Protein AF-A0A3N5ZIV9-F1 (afdb_monomer_lite)

Radius of gyration: 41.83 Å; chains: 1; bounding box: 85×58×105 Å

Foldseek 3Di:
DPPVVVLVVVLVCVVVVVVVVVVVVVVQLQVQLVVCCVVVVDDSVVSSVVSVVVVPDPVVVVVVVPPPRNPVVVVVVVVVVVVVVVVCVVCVPVVVVVVVVVCCVVVVVVVVVVVCCVPPVPQDPFPPSVQDDDDFDFDADPVGGPDGHHDDPVVQVVCQVVDPPHPGDKDKDWDWDFDDDPDDTDTDIDMDIDQCVCVSRVHAPPDDGGGDPDDDDDD

Sequence (219 aa):
MGSVLRRLLFFFQRKKFDRDLEDELRFHEEMKAYARADADGMSGDEARAAARRRIGNPLRLREQSREPWTFATVETFAQDVRHALRLIRRDPAFTFTALATLALGIGLNTAIFSVAYGVIWRPLPYPNPDRLVIVASAQQTETGPKTLGTWAPVTYEALRPRVTTLDDLAAYTSIDVQFTGRGEPLQLPAVDVSPNFVATLGVSPARGRAFLTGAAAPD

Secondary structure (DSSP, 8-state):
-HHHHHHHHHHHTHHHHHHHHHHHHHHHHHHHHHHHHHHH---HHHHHHHHHHHH--HHHHHHHHHTTSTHHHHHHHHHHHHHHHHHHHH-HHHHHHHHHHHHHHHHHHHHHHHHHIIIIIS--SSSSGGG-----EEEEETTEEEEEEPPPHHHHHHHGGG--SSS----EEEEEEEE-SSSS-EEEEEEEE-TTHHHHTT---SSS-PPPSS-----

pLDDT: mean 78.59, std 13.13, range [33.47, 96.62]

Structure (mmCIF, N/CA/C/O backbone):
data_AF-A0A3N5ZIV9-F1
#
_entry.id   AF-A0A3N5ZIV9-F1
#
loop_
_atom_site.group_PDB
_atom_site.id
_atom_site.type_symbol
_atom_site.label_atom_id
_atom_site.label_alt_id
_atom_site.label_comp_id
_atom_site.label_asym_id
_atom_site.label_entity_id
_atom_site.label_seq_id
_atom_site.pdbx_PDB_ins_code
_atom_site.Cartn_x
_atom_site.Cartn_y
_atom_site.Cartn_z
_atom_site.occupancy
_atom_site.B_iso_or_equiv
_atom_site.auth_seq_id
_atom_site.auth_comp_id
_atom_site.auth_asym_id
_atom_site.auth_atom_id
_atom_site.pdbx_PDB_model_num
ATOM 1 N N . MET A 1 1 ? -17.579 -18.844 22.645 1.00 45.66 1 MET A N 1
ATOM 2 C CA . MET A 1 1 ? -18.512 -17.803 22.141 1.00 45.66 1 MET A CA 1
ATOM 3 C C . MET A 1 1 ? -19.935 -17.850 22.728 1.00 45.66 1 MET A C 1
ATOM 5 O O . MET A 1 1 ? -20.599 -16.825 22.695 1.00 45.66 1 MET A O 1
ATOM 9 N N . GLY A 1 2 ? -20.420 -18.956 23.319 1.00 52.44 2 GLY A N 1
ATOM 10 C CA . GLY A 1 2 ? -21.810 -19.051 23.820 1.00 52.44 2 GLY A CA 1
ATOM 11 C C . GLY A 1 2 ? -22.129 -18.399 25.181 1.00 52.44 2 GLY A C 1
ATOM 12 O O . GLY A 1 2 ? -23.300 -18.240 25.516 1.00 52.44 2 GLY A O 1
ATOM 13 N N . SER A 1 3 ? -21.126 -18.004 25.974 1.00 56.66 3 SER A N 1
ATOM 14 C CA . SER A 1 3 ? -21.337 -17.421 27.310 1.00 56.66 3 SER A CA 1
ATOM 15 C C . SER A 1 3 ? -21.778 -15.956 27.259 1.00 56.66 3 SER A C 1
ATOM 17 O O . SER A 1 3 ? -22.673 -15.567 27.998 1.00 56.66 3 SER A O 1
ATOM 19 N N . VAL A 1 4 ? -21.213 -15.148 26.360 1.00 61.31 4 VAL A N 1
ATOM 20 C CA . VAL A 1 4 ? -21.509 -13.706 26.243 1.00 61.31 4 VAL A CA 1
ATOM 21 C C . VAL A 1 4 ? -22.931 -13.460 25.726 1.00 61.31 4 VAL A C 1
ATOM 23 O O . VAL A 1 4 ? -23.652 -12.628 26.268 1.00 61.31 4 VAL A O 1
ATOM 26 N N . LEU A 1 5 ? -23.375 -14.249 24.744 1.00 59.16 5 LEU A N 1
ATOM 27 C CA . LEU A 1 5 ? -24.728 -14.182 24.180 1.00 59.16 5 LEU A CA 1
ATOM 28 C C . LEU A 1 5 ? -25.813 -14.576 25.189 1.00 59.16 5 LEU A C 1
ATOM 30 O O . LEU A 1 5 ? -26.829 -13.893 25.287 1.00 59.16 5 LEU A O 1
ATOM 34 N N . ARG A 1 6 ? -25.588 -15.628 25.993 1.00 59.75 6 ARG A N 1
ATOM 35 C CA . ARG A 1 6 ? -26.514 -15.983 27.084 1.00 59.75 6 ARG A CA 1
ATOM 36 C C . ARG A 1 6 ? -26.593 -14.868 28.126 1.00 59.75 6 ARG A C 1
ATOM 38 O O . ARG A 1 6 ? -27.688 -14.508 28.535 1.00 59.75 6 ARG A O 1
ATOM 45 N N . ARG A 1 7 ? -25.457 -14.271 28.499 1.00 59.00 7 ARG A N 1
ATOM 46 C CA . ARG A 1 7 ? -25.395 -13.152 29.458 1.00 59.00 7 ARG A CA 1
ATOM 47 C C . ARG A 1 7 ? -26.154 -11.910 28.958 1.00 59.00 7 ARG A C 1
ATOM 49 O O . ARG A 1 7 ? -26.869 -11.283 29.733 1.00 59.00 7 ARG A O 1
ATOM 56 N N . LEU A 1 8 ? -26.070 -11.613 27.659 1.00 60.22 8 LEU A N 1
ATOM 57 C CA . LEU A 1 8 ? -26.827 -10.544 26.992 1.00 60.22 8 LEU A CA 1
ATOM 58 C C . LEU A 1 8 ? -28.338 -10.817 26.922 1.00 60.22 8 LEU A C 1
ATOM 60 O O . LEU A 1 8 ? -29.137 -9.919 27.175 1.00 60.22 8 LEU A O 1
ATOM 64 N N . LEU A 1 9 ? -28.744 -12.050 26.610 1.00 60.28 9 LEU A N 1
ATOM 65 C CA . LEU A 1 9 ? -30.159 -12.441 26.562 1.00 60.28 9 LEU A CA 1
ATOM 66 C C . LEU A 1 9 ? -30.819 -12.392 27.947 1.00 60.28 9 LEU A C 1
ATOM 68 O O . LEU A 1 9 ? -31.968 -11.968 28.068 1.00 60.28 9 LEU A O 1
ATOM 72 N N . PHE A 1 10 ? -30.082 -12.766 28.996 1.00 60.38 10 PHE A N 1
ATOM 73 C CA . PHE A 1 10 ? -30.563 -12.677 30.373 1.00 60.38 10 PHE A CA 1
ATOM 74 C C . PHE A 1 10 ? -30.795 -11.226 30.814 1.00 60.38 10 PHE A C 1
ATOM 76 O O . PHE A 1 10 ? -31.810 -10.962 31.458 1.00 60.38 10 PHE A O 1
ATOM 83 N N . PHE A 1 11 ? -29.944 -10.273 30.403 1.00 59.00 11 PHE A N 1
ATOM 84 C CA . PHE A 1 11 ? -30.118 -8.834 30.677 1.00 59.00 11 PHE A CA 1
ATOM 85 C C . PHE A 1 11 ? -31.493 -8.306 30.235 1.00 59.00 11 PHE A C 1
ATOM 87 O O . PHE A 1 11 ? -32.143 -7.558 30.966 1.00 59.00 11 PHE A O 1
ATOM 94 N N . PHE A 1 12 ? -31.990 -8.765 29.084 1.00 61.81 12 PHE A N 1
ATOM 95 C CA . PHE A 1 12 ? -33.317 -8.396 28.584 1.00 61.81 12 PHE A CA 1
ATOM 96 C C . PHE A 1 12 ? -34.480 -9.055 29.344 1.00 61.81 12 PHE A C 1
ATOM 98 O O . PHE A 1 12 ? -35.591 -8.527 29.335 1.00 61.81 12 PHE A O 1
ATOM 105 N N . GLN A 1 13 ? -34.249 -10.171 30.042 1.00 65.19 13 GLN A N 1
ATOM 106 C CA . GLN A 1 13 ? -35.275 -10.910 30.791 1.00 65.19 13 GLN A CA 1
ATOM 107 C C . GLN A 1 13 ? -35.252 -10.644 32.305 1.00 65.19 13 GLN A C 1
ATOM 109 O O . GLN A 1 13 ? -35.893 -11.371 33.063 1.00 65.19 13 GLN A O 1
ATOM 114 N N . ARG A 1 14 ? -34.593 -9.567 32.760 1.00 64.50 14 ARG A N 1
ATOM 115 C CA . ARG A 1 14 ? -34.485 -9.173 34.182 1.00 64.50 14 ARG A CA 1
ATOM 116 C C . ARG A 1 14 ? -35.815 -9.244 34.944 1.00 64.50 14 ARG A C 1
ATOM 118 O O . ARG A 1 14 ? -35.878 -9.818 36.023 1.00 64.50 14 ARG A O 1
ATOM 125 N N . LYS A 1 15 ? -36.897 -8.720 34.355 1.00 67.12 15 LYS A N 1
ATOM 126 C CA . LYS A 1 15 ? -38.235 -8.723 34.977 1.00 67.12 15 LYS A CA 1
ATOM 127 C C . LYS A 1 15 ? -38.847 -10.118 35.120 1.00 67.12 15 LYS A C 1
ATOM 129 O O . LYS A 1 15 ? -39.695 -10.308 35.985 1.00 67.12 15 LYS A O 1
ATOM 134 N N . LYS A 1 16 ? -38.478 -11.052 34.241 1.00 71.94 16 LYS A N 1
ATOM 135 C CA . LYS A 1 16 ? -38.955 -12.435 34.285 1.00 71.94 16 LYS A CA 1
ATOM 136 C C . LYS A 1 16 ? -38.210 -13.205 35.370 1.00 71.94 16 LYS A C 1
ATOM 138 O O . LYS A 1 16 ? -38.847 -13.833 36.193 1.00 71.94 16 LYS A O 1
ATOM 143 N N . PHE A 1 17 ? -36.893 -13.040 35.448 1.00 67.19 17 PHE A N 1
ATOM 144 C CA . PHE A 1 17 ? -36.077 -13.702 36.464 1.00 67.19 17 PHE A CA 1
ATOM 145 C C . PHE A 1 17 ? -36.402 -13.245 37.895 1.00 67.19 17 PHE A C 1
ATOM 147 O O . PHE A 1 17 ? -36.546 -14.078 38.782 1.00 67.19 17 PHE A O 1
ATOM 154 N N . ASP A 1 18 ? -36.581 -11.936 38.121 1.00 71.25 18 ASP A N 1
ATOM 155 C CA . ASP A 1 18 ? -36.997 -11.422 39.438 1.00 71.25 18 ASP A CA 1
ATOM 156 C C . ASP A 1 18 ? -38.363 -11.984 39.873 1.00 71.25 18 ASP A C 1
ATOM 158 O O . ASP A 1 18 ? -38.593 -12.163 41.069 1.00 71.25 18 ASP A O 1
ATOM 162 N N . ARG A 1 19 ? -39.248 -12.265 38.906 1.00 76.19 19 ARG A N 1
ATOM 163 C CA . ARG A 1 19 ? -40.572 -12.855 39.133 1.00 76.19 19 ARG A CA 1
ATOM 164 C C . ARG A 1 19 ? -40.479 -14.352 39.408 1.00 76.19 19 ARG A C 1
ATOM 166 O O . ARG A 1 19 ? -41.040 -14.802 40.395 1.00 76.19 19 ARG A O 1
ATOM 173 N N . ASP A 1 20 ? -39.714 -15.081 38.600 1.00 75.75 20 ASP A N 1
ATOM 174 C CA . ASP A 1 20 ? -39.500 -16.522 38.762 1.00 75.75 20 ASP A CA 1
ATOM 175 C C . ASP A 1 20 ? -38.853 -16.827 40.132 1.00 75.75 20 ASP A C 1
ATOM 177 O O . ASP A 1 20 ? -39.287 -17.737 40.833 1.00 75.75 20 ASP A O 1
ATOM 181 N N . LEU A 1 21 ? -37.885 -16.010 40.575 1.00 74.69 21 LEU A N 1
ATOM 182 C CA . LEU A 1 21 ? -37.259 -16.134 41.899 1.00 74.69 21 LEU A CA 1
ATOM 183 C C . LEU A 1 21 ? -38.244 -15.852 43.046 1.00 74.69 21 LEU A C 1
ATOM 185 O O . LEU A 1 21 ? -38.176 -16.477 44.104 1.00 74.69 21 LEU A O 1
ATOM 189 N N . GLU A 1 22 ? -39.145 -14.887 42.864 1.00 78.81 22 GLU A N 1
ATOM 190 C CA . GLU A 1 22 ? -40.181 -14.568 43.849 1.00 78.81 22 GLU A CA 1
ATOM 191 C C . GLU A 1 22 ? -41.230 -15.682 43.948 1.00 78.81 22 GLU A C 1
ATOM 193 O O . GLU A 1 22 ? -41.646 -16.046 45.050 1.00 78.81 22 GLU A O 1
ATOM 198 N N . ASP A 1 23 ? -41.592 -16.270 42.809 1.00 81.38 23 ASP A N 1
ATOM 199 C CA . ASP A 1 23 ? -42.491 -17.416 42.732 1.00 81.38 23 ASP A CA 1
ATOM 200 C C . ASP A 1 23 ? -41.866 -18.666 43.380 1.00 81.38 23 ASP A C 1
ATOM 202 O O . ASP A 1 23 ? -42.544 -19.369 44.132 1.00 81.38 23 ASP A O 1
ATOM 206 N N . GLU A 1 24 ? -40.569 -18.910 43.179 1.00 81.25 24 GLU A N 1
ATOM 207 C CA . GLU A 1 24 ? -39.848 -20.039 43.782 1.00 81.25 24 GLU A CA 1
ATOM 208 C C . GLU A 1 24 ? -39.679 -19.891 45.304 1.00 81.25 24 GLU A C 1
ATOM 210 O O . GLU A 1 24 ? -39.873 -20.852 46.056 1.00 81.25 24 GLU A O 1
ATOM 215 N N . LEU A 1 25 ? -39.403 -18.676 45.794 1.00 78.06 25 LEU A N 1
ATOM 216 C CA . LEU A 1 25 ? -39.378 -18.389 47.232 1.00 78.06 25 LEU A CA 1
ATOM 217 C C . LEU A 1 25 ? -40.751 -18.625 47.875 1.00 78.06 25 LEU A C 1
ATOM 219 O O . LEU A 1 25 ? -40.825 -19.264 48.927 1.00 78.06 25 LEU A O 1
ATOM 223 N N . ARG A 1 26 ? -41.836 -18.170 47.230 1.00 81.19 26 ARG A N 1
ATOM 224 C CA . ARG A 1 26 ? -43.212 -18.396 47.702 1.00 81.19 26 ARG A CA 1
ATOM 225 C C . ARG A 1 26 ? -43.553 -19.886 47.745 1.00 81.19 26 ARG A C 1
ATOM 227 O O . ARG A 1 26 ? -44.085 -20.359 48.746 1.00 81.19 26 ARG A O 1
ATOM 234 N N . PHE A 1 27 ? -43.181 -20.636 46.710 1.00 80.88 27 PHE A N 1
ATOM 235 C CA . PHE A 1 27 ? -43.382 -22.084 46.667 1.00 80.88 27 PHE A CA 1
ATOM 236 C C . PHE A 1 27 ? -42.676 -22.800 47.831 1.00 80.88 27 PHE A C 1
ATOM 238 O O . PHE A 1 27 ? -43.250 -23.672 48.486 1.00 80.88 27 PHE A O 1
ATOM 245 N N . HIS A 1 28 ? -41.449 -22.389 48.158 1.00 74.69 28 HIS A N 1
ATOM 246 C CA . HIS A 1 28 ? -40.714 -22.936 49.298 1.00 74.69 28 HIS A CA 1
ATOM 247 C C . HIS A 1 28 ? -41.320 -22.570 50.663 1.00 74.69 28 HIS A C 1
ATOM 249 O O . HIS A 1 28 ? -41.236 -23.379 51.595 1.00 74.69 28 HIS A O 1
ATOM 255 N N . GLU A 1 29 ? -41.914 -21.379 50.804 1.00 77.94 29 GLU A N 1
ATOM 256 C CA . GLU A 1 29 ? -42.671 -20.996 52.005 1.00 77.94 29 GLU A CA 1
ATOM 257 C C . GLU A 1 29 ? -43.891 -21.903 52.207 1.00 77.94 29 GLU A C 1
ATOM 259 O O . GLU A 1 29 ? -44.095 -22.431 53.303 1.00 77.94 29 GLU A O 1
ATOM 264 N N . GLU A 1 30 ? -44.665 -22.121 51.144 1.00 81.12 30 GLU A N 1
ATOM 265 C CA . GLU A 1 30 ? -45.887 -22.928 51.164 1.00 81.12 30 GLU A CA 1
ATOM 266 C C . GLU A 1 30 ? -45.592 -24.404 51.450 1.00 81.12 30 GLU A C 1
ATOM 268 O O . GLU A 1 30 ? -46.221 -24.997 52.328 1.00 81.12 30 GLU A O 1
ATOM 273 N N . MET A 1 31 ? -44.571 -24.975 50.804 1.00 80.00 31 MET A N 1
ATOM 274 C CA . MET A 1 31 ? -44.118 -26.351 51.052 1.00 80.00 31 MET A CA 1
ATOM 275 C C . MET A 1 31 ? -43.742 -26.595 52.520 1.00 80.00 31 MET A C 1
ATOM 277 O O . MET A 1 31 ? -44.121 -27.608 53.109 1.00 80.00 31 MET A O 1
ATOM 281 N N . LYS A 1 32 ? -43.011 -25.662 53.146 1.00 75.94 32 LYS A N 1
ATOM 282 C CA . LYS A 1 32 ? -42.608 -25.783 54.559 1.00 75.94 32 LYS A CA 1
ATOM 283 C C . LYS A 1 32 ? -43.777 -25.598 55.523 1.00 75.94 32 LYS A C 1
ATOM 285 O O . LYS A 1 32 ? -43.765 -26.199 56.596 1.00 75.94 32 LYS A O 1
ATOM 290 N N . ALA A 1 33 ? -44.752 -24.764 55.168 1.00 75.94 33 ALA A N 1
ATOM 291 C CA . ALA A 1 33 ? -45.976 -24.615 55.945 1.00 75.94 33 ALA A CA 1
ATOM 292 C C . ALA A 1 33 ? -46.819 -25.899 55.888 1.00 75.94 33 ALA A C 1
ATOM 294 O O . ALA A 1 33 ? -47.258 -26.381 56.929 1.00 75.94 33 ALA A O 1
ATOM 295 N N . TYR A 1 34 ? -46.969 -26.497 54.703 1.00 74.50 34 TYR A N 1
ATOM 296 C CA . TYR A 1 34 ? -47.723 -27.739 54.520 1.00 74.50 34 TYR A CA 1
ATOM 297 C C . TYR A 1 34 ? -47.096 -28.919 55.275 1.00 74.50 34 TYR A C 1
ATOM 299 O O . TYR A 1 34 ? -47.779 -29.592 56.040 1.00 74.50 34 TYR A O 1
ATOM 307 N N . ALA A 1 35 ? -45.777 -29.112 55.154 1.00 75.56 35 ALA A N 1
ATOM 308 C CA . ALA A 1 35 ? -45.067 -30.191 55.846 1.00 75.56 35 ALA A CA 1
ATOM 309 C C . ALA A 1 35 ? -45.202 -30.134 57.382 1.00 75.56 35 ALA A C 1
ATOM 311 O O . ALA A 1 35 ? -45.124 -31.162 58.044 1.00 75.56 35 ALA A O 1
ATOM 312 N N . ARG A 1 36 ? -45.406 -28.943 57.962 1.00 66.12 36 ARG A N 1
ATOM 313 C CA . ARG A 1 36 ? -45.624 -28.782 59.410 1.00 66.12 36 ARG A CA 1
ATOM 314 C C . ARG A 1 36 ? -47.071 -28.932 59.836 1.00 66.12 36 ARG A C 1
ATOM 316 O O . ARG A 1 36 ? -47.315 -29.433 60.926 1.00 66.12 36 ARG A O 1
ATOM 323 N N . ALA A 1 37 ? -48.013 -28.510 58.999 1.00 68.81 37 ALA A N 1
ATOM 324 C CA . ALA A 1 37 ? -49.419 -28.811 59.238 1.00 68.81 37 ALA A CA 1
ATOM 325 C C . ALA A 1 37 ? -49.635 -30.335 59.314 1.00 68.81 37 ALA A C 1
ATOM 327 O O . ALA A 1 37 ? -50.386 -30.799 60.165 1.00 68.81 37 ALA A O 1
ATOM 328 N N . ASP A 1 38 ? -48.905 -31.095 58.488 1.00 70.44 38 ASP A N 1
ATOM 329 C CA . ASP A 1 38 ? -48.954 -32.561 58.447 1.00 70.44 38 ASP A CA 1
ATOM 330 C C . ASP A 1 38 ? -48.179 -33.231 59.603 1.00 70.44 38 ASP A C 1
ATOM 332 O O . ASP A 1 38 ? -48.687 -34.146 60.243 1.00 70.44 38 ASP A O 1
ATOM 336 N N . ALA A 1 39 ? -46.969 -32.751 59.924 1.00 69.00 39 ALA A N 1
ATOM 337 C CA . ALA A 1 39 ? -46.123 -33.364 60.957 1.00 69.00 39 ALA A CA 1
ATOM 338 C C . ALA A 1 39 ? -46.520 -33.009 62.404 1.00 69.00 39 ALA A C 1
ATOM 340 O O . ALA A 1 39 ? -46.430 -33.862 63.283 1.00 69.00 39 ALA A O 1
ATOM 341 N N . ASP A 1 40 ? -46.943 -31.765 62.656 1.00 65.88 40 ASP A N 1
ATOM 342 C CA . ASP A 1 40 ? -47.179 -31.238 64.010 1.00 65.88 40 ASP A CA 1
ATOM 343 C C . ASP A 1 40 ? -48.679 -31.020 64.312 1.00 65.88 40 ASP A C 1
ATOM 345 O O . ASP A 1 40 ? -49.027 -30.526 65.385 1.00 65.88 40 ASP A O 1
ATOM 349 N N . GLY A 1 41 ? -49.583 -31.344 63.374 1.00 64.31 41 GLY A N 1
ATOM 350 C CA . GLY A 1 41 ? -51.036 -31.150 63.527 1.00 64.31 41 GLY A CA 1
ATOM 351 C C . GLY A 1 41 ? -51.460 -29.684 63.703 1.00 64.31 41 GLY A C 1
ATOM 352 O O . GLY A 1 41 ? -52.541 -29.399 64.218 1.00 64.31 41 GLY A O 1
ATOM 353 N N . MET A 1 42 ? -50.590 -28.746 63.321 1.00 68.06 42 MET A N 1
ATOM 354 C CA . MET A 1 42 ? -50.782 -27.310 63.519 1.00 68.06 42 MET A CA 1
ATOM 355 C C . MET A 1 42 ? -51.833 -26.733 62.567 1.00 68.06 42 MET A C 1
ATOM 357 O O . MET A 1 42 ? -51.925 -27.129 61.403 1.00 68.06 42 MET A O 1
ATOM 361 N N . SER A 1 43 ? -52.578 -25.721 63.027 1.00 71.12 43 SER A N 1
ATOM 362 C CA . SER A 1 43 ? -53.483 -24.969 62.152 1.00 71.12 43 SER A CA 1
ATOM 363 C C . SER A 1 43 ? -52.696 -24.265 61.033 1.00 71.12 43 SER A C 1
ATOM 365 O O . SER A 1 43 ? -51.565 -23.808 61.232 1.00 71.12 43 SER A O 1
ATOM 367 N N . GLY A 1 44 ? -53.283 -24.175 59.834 1.00 70.31 44 GLY A N 1
ATOM 368 C CA . GLY A 1 44 ? -52.582 -23.692 58.635 1.00 70.31 44 GLY A CA 1
ATOM 369 C C . GLY A 1 44 ? -51.965 -22.294 58.774 1.00 70.31 44 GLY A C 1
ATOM 370 O O . GLY A 1 44 ? -50.927 -22.014 58.171 1.00 70.31 44 GLY A O 1
ATOM 371 N N . ASP A 1 45 ? -52.545 -21.430 59.608 1.00 74.38 45 ASP A N 1
ATOM 372 C CA . ASP A 1 45 ? -52.030 -20.078 59.833 1.00 74.38 45 ASP A CA 1
ATOM 373 C C . ASP A 1 45 ? -50.839 -20.045 60.805 1.00 74.38 45 ASP A C 1
ATOM 375 O O . ASP A 1 45 ? -49.880 -19.297 60.583 1.00 74.38 45 ASP A O 1
ATOM 379 N N . GLU A 1 46 ? -50.818 -20.917 61.817 1.00 76.12 46 GLU A N 1
ATOM 380 C CA . GLU A 1 46 ? -49.662 -21.073 62.709 1.00 76.12 46 GLU A CA 1
ATOM 381 C C . GLU A 1 46 ? -48.465 -21.689 61.978 1.00 76.12 46 GLU A C 1
ATOM 383 O O . GLU A 1 46 ? -47.330 -21.223 62.134 1.00 76.12 46 GLU A O 1
ATOM 388 N N . ALA A 1 47 ? -48.712 -22.667 61.103 1.00 71.81 47 ALA A N 1
ATOM 389 C CA . ALA A 1 47 ? -47.673 -23.302 60.299 1.00 71.81 47 ALA A CA 1
ATOM 390 C C . ALA A 1 47 ? -46.987 -22.304 59.342 1.00 71.81 47 ALA A C 1
ATOM 392 O O . ALA A 1 47 ? -45.753 -22.281 59.236 1.00 71.81 47 ALA A O 1
ATOM 393 N N . ARG A 1 48 ? -47.763 -21.410 58.707 1.00 69.94 48 ARG A N 1
ATOM 394 C CA . ARG A 1 48 ? -47.249 -20.316 57.857 1.00 69.94 48 ARG A CA 1
ATOM 395 C C . ARG A 1 48 ? -46.423 -19.307 58.652 1.00 69.94 48 ARG A C 1
ATOM 397 O O . ARG A 1 48 ? -45.327 -18.931 58.226 1.00 69.94 48 ARG A O 1
ATOM 404 N N . ALA A 1 49 ? -46.909 -18.881 59.818 1.00 72.94 49 ALA A N 1
ATOM 405 C CA . ALA A 1 49 ? -46.186 -17.943 60.675 1.00 72.94 49 ALA A CA 1
ATOM 406 C C . ALA A 1 49 ? -44.853 -18.535 61.171 1.00 72.94 49 ALA A C 1
ATOM 408 O O . ALA A 1 49 ? -43.825 -17.851 61.177 1.00 72.94 49 ALA A O 1
ATOM 409 N N . ALA A 1 50 ? -44.840 -19.823 61.524 1.00 72.81 50 ALA A N 1
ATOM 410 C CA . ALA A 1 50 ? -43.639 -20.538 61.942 1.00 72.81 50 ALA A CA 1
ATOM 411 C C . ALA A 1 50 ? -42.645 -20.779 60.788 1.00 72.81 50 ALA A C 1
ATOM 413 O O . ALA A 1 50 ? -41.434 -20.843 61.028 1.00 72.81 50 ALA A O 1
ATOM 414 N N . ALA A 1 51 ? -43.121 -20.931 59.546 1.00 68.44 51 ALA A N 1
ATOM 415 C CA . ALA A 1 51 ? -42.271 -21.051 58.358 1.00 68.44 51 ALA A CA 1
ATOM 416 C C . ALA A 1 51 ? -41.539 -19.731 58.057 1.00 68.44 51 ALA A C 1
ATOM 418 O O . ALA A 1 51 ? -40.312 -19.727 57.920 1.00 68.44 51 ALA A O 1
ATOM 419 N N . ARG A 1 52 ? -42.263 -18.601 58.079 1.00 70.06 52 ARG A N 1
ATOM 420 C CA . ARG A 1 52 ? -41.699 -17.256 57.847 1.00 70.06 52 ARG A CA 1
ATOM 421 C C . ARG A 1 52 ? -40.599 -16.888 58.840 1.00 70.06 52 ARG A C 1
ATOM 423 O O . ARG A 1 52 ? -39.552 -16.388 58.445 1.00 70.06 52 ARG A O 1
ATOM 430 N N . ARG A 1 53 ? -40.783 -17.196 60.129 1.00 73.69 53 ARG A N 1
ATOM 431 C CA . ARG A 1 53 ? -39.783 -16.893 61.173 1.00 73.69 53 ARG A CA 1
ATOM 432 C C . ARG A 1 53 ? -38.450 -17.623 60.979 1.00 73.69 53 ARG A C 1
ATOM 434 O O . ARG A 1 53 ? -37.425 -17.132 61.438 1.00 73.69 53 ARG A O 1
ATOM 441 N N . ARG A 1 54 ? -38.447 -18.788 60.320 1.00 68.31 54 ARG A N 1
ATOM 442 C CA . ARG A 1 54 ? -37.253 -19.643 60.177 1.00 68.31 54 ARG A CA 1
ATOM 443 C C . ARG A 1 54 ? -36.497 -19.429 58.864 1.00 68.31 54 ARG A C 1
ATOM 445 O O . ARG A 1 54 ? -35.323 -19.769 58.794 1.00 68.31 54 ARG A O 1
ATOM 452 N N . ILE A 1 55 ? -37.153 -18.873 57.844 1.00 65.62 55 ILE A N 1
ATOM 453 C CA . ILE A 1 55 ? -36.519 -18.488 56.569 1.00 65.62 55 ILE A CA 1
ATOM 454 C C . ILE A 1 55 ? -35.606 -17.261 56.752 1.00 65.62 55 ILE A C 1
ATOM 456 O O . ILE A 1 55 ? -34.669 -17.066 55.982 1.00 65.62 55 ILE A O 1
ATOM 460 N N . GLY A 1 56 ? -35.790 -16.500 57.836 1.00 68.62 56 GLY A N 1
ATOM 461 C CA . GLY A 1 56 ? -34.935 -15.368 58.186 1.00 68.62 56 GLY A CA 1
ATOM 462 C C . GLY A 1 56 ? -35.364 -14.091 57.469 1.00 68.62 56 GLY A C 1
ATOM 463 O O . GLY A 1 56 ? -36.538 -13.920 57.159 1.00 68.62 56 GLY A O 1
ATOM 464 N N . ASN A 1 57 ? -34.430 -13.164 57.239 1.00 74.25 57 ASN A N 1
ATOM 465 C CA . ASN A 1 57 ? -34.728 -11.917 56.534 1.00 74.25 57 ASN A CA 1
ATOM 466 C C . ASN A 1 57 ? -34.790 -12.176 55.010 1.00 74.25 57 ASN A C 1
ATOM 468 O O . ASN A 1 57 ? -33.733 -12.380 54.401 1.00 74.25 57 ASN A O 1
ATOM 472 N N . PRO A 1 58 ? -35.979 -12.135 54.377 1.00 67.19 58 PRO A N 1
ATOM 473 C CA . PRO A 1 58 ? -36.136 -12.442 52.954 1.00 67.19 58 PRO A CA 1
ATOM 474 C C . PRO A 1 58 ? -35.369 -11.469 52.046 1.00 67.19 58 PRO A C 1
ATOM 476 O O . PRO A 1 58 ? -34.937 -11.857 50.962 1.00 67.19 58 PRO A O 1
ATOM 479 N N . LEU A 1 59 ? -35.120 -10.231 52.498 1.00 64.19 59 LEU A N 1
ATOM 480 C CA . LEU A 1 59 ? -34.300 -9.259 51.762 1.00 64.19 59 LEU A CA 1
ATOM 481 C C . LEU A 1 59 ? -32.842 -9.715 51.651 1.00 64.19 59 LEU A C 1
ATOM 483 O O . LEU A 1 59 ? -32.231 -9.583 50.595 1.00 64.19 59 LEU A O 1
ATOM 487 N N . ARG A 1 60 ? -32.306 -10.318 52.715 1.00 64.50 60 ARG A N 1
ATOM 488 C CA . ARG A 1 60 ? -30.901 -10.733 52.782 1.00 64.50 60 ARG A CA 1
ATOM 489 C C . ARG A 1 60 ? -30.627 -11.993 51.955 1.00 64.50 60 ARG A C 1
ATOM 491 O O . ARG A 1 60 ? -29.570 -12.104 51.340 1.00 64.50 60 ARG A O 1
ATOM 498 N N . LEU A 1 61 ? -31.594 -12.913 51.887 1.00 64.62 61 LEU A N 1
ATOM 499 C CA . LEU A 1 61 ? -31.529 -14.078 50.996 1.00 64.62 61 LEU A CA 1
ATOM 500 C C . LEU A 1 61 ? -31.596 -13.662 49.515 1.00 64.62 61 LEU A C 1
ATOM 502 O O . LEU A 1 61 ? -30.900 -14.241 48.681 1.00 64.62 61 LEU A O 1
ATOM 506 N N . ARG A 1 62 ? -32.398 -12.633 49.197 1.00 64.00 62 ARG A N 1
ATOM 507 C CA . ARG A 1 62 ? -32.487 -12.026 47.856 1.00 64.00 62 ARG A CA 1
ATOM 508 C C . ARG A 1 62 ? -31.183 -11.347 47.425 1.00 64.00 62 ARG A C 1
ATOM 510 O O . ARG A 1 62 ? -30.820 -11.442 46.259 1.00 64.00 62 ARG A O 1
ATOM 517 N N . GLU A 1 63 ? -30.477 -10.676 48.332 1.00 63.50 63 GLU A N 1
ATOM 518 C CA . GLU A 1 63 ? -29.165 -10.079 48.028 1.00 63.50 63 GLU A CA 1
ATOM 519 C C . GLU A 1 63 ? -28.084 -11.142 47.793 1.00 63.50 63 GLU A C 1
ATOM 521 O O . GLU A 1 63 ? -27.403 -11.090 46.771 1.00 63.50 63 GLU A O 1
ATOM 526 N N . GLN A 1 64 ? -27.985 -12.162 48.656 1.00 65.38 64 GLN A N 1
ATOM 527 C CA . GLN A 1 64 ? -26.989 -13.238 48.501 1.00 65.38 64 GLN A CA 1
ATOM 528 C C . GLN A 1 64 ? -27.189 -14.087 47.238 1.00 65.38 64 GLN A C 1
ATOM 530 O O . GLN A 1 64 ? -26.223 -14.583 46.664 1.00 65.38 64 GLN A O 1
ATOM 535 N N . SER A 1 65 ? -28.431 -14.255 46.779 1.00 60.72 65 SER A N 1
ATOM 536 C CA . SER A 1 65 ? -28.732 -14.979 45.534 1.00 60.72 65 SER A CA 1
ATOM 537 C C . SER A 1 65 ? -28.502 -14.141 44.269 1.00 60.72 65 SER A C 1
ATOM 539 O O . SER A 1 65 ? -28.374 -14.706 43.182 1.00 60.72 65 SER A O 1
ATOM 541 N N . ARG A 1 66 ? -28.389 -12.809 44.389 1.00 59.31 66 ARG A N 1
ATOM 542 C CA . ARG A 1 66 ? -28.092 -11.901 43.268 1.00 59.31 66 ARG A CA 1
ATOM 543 C C . ARG A 1 66 ? -26.601 -11.808 42.929 1.00 59.31 66 ARG A C 1
ATOM 545 O O . ARG A 1 66 ? -26.277 -11.541 41.775 1.00 59.31 66 ARG A O 1
ATOM 552 N N . GLU A 1 67 ? -25.701 -12.058 43.879 1.00 55.59 67 GLU A N 1
ATOM 553 C CA . GLU A 1 67 ? -24.248 -11.885 43.695 1.00 55.59 67 GLU A CA 1
ATOM 554 C C . GLU A 1 67 ? -23.566 -12.828 42.672 1.00 55.59 67 GLU A C 1
ATOM 556 O O . GLU A 1 67 ? -22.668 -12.357 41.971 1.00 55.59 67 GLU A O 1
ATOM 561 N N . PRO A 1 68 ? -23.957 -14.110 42.477 1.00 51.94 68 PRO A N 1
ATOM 562 C CA . PRO A 1 68 ? -23.246 -14.989 41.538 1.00 51.94 68 PRO A CA 1
ATOM 563 C C . PRO A 1 68 ? -23.678 -14.847 40.069 1.00 51.94 68 PRO A C 1
ATOM 565 O O . PRO A 1 68 ? -23.029 -15.395 39.175 1.00 51.94 68 PRO A O 1
ATOM 568 N N . TRP A 1 69 ? -24.790 -14.169 39.775 1.00 56.09 69 TRP A N 1
ATOM 569 C CA . TRP A 1 69 ? -25.367 -14.156 38.431 1.00 56.09 69 TRP A CA 1
ATOM 570 C C . TRP A 1 69 ? -25.018 -12.864 37.697 1.00 56.09 69 TRP A C 1
ATOM 572 O O . TRP A 1 69 ? -25.604 -11.828 37.958 1.00 56.09 69 TRP A O 1
ATOM 582 N N . THR A 1 70 ? -24.058 -12.971 36.772 1.00 54.78 70 THR A N 1
ATOM 583 C CA . THR A 1 70 ? -23.578 -12.116 35.654 1.00 54.78 70 THR A CA 1
ATOM 584 C C . THR A 1 70 ? -24.143 -10.708 35.331 1.00 54.78 70 THR A C 1
ATOM 586 O O . THR A 1 70 ? -23.535 -9.971 34.557 1.00 54.78 70 THR A O 1
ATOM 589 N N . PHE A 1 71 ? -25.287 -10.302 35.857 1.00 55.31 71 PHE A N 1
ATOM 590 C CA . PHE A 1 71 ? -25.923 -9.005 35.650 1.00 55.31 71 PHE A CA 1
ATOM 591 C C . PHE A 1 71 ? -25.086 -7.831 36.156 1.00 55.31 71 PHE A C 1
ATOM 593 O O . PHE A 1 71 ? -25.055 -6.793 35.496 1.00 55.31 71 PHE A O 1
ATOM 600 N N . ALA A 1 72 ? -24.345 -8.022 37.253 1.00 61.59 72 ALA A N 1
ATOM 601 C CA . ALA A 1 72 ? -23.476 -6.987 37.803 1.00 61.59 72 ALA A CA 1
ATOM 602 C C . ALA A 1 72 ? -22.445 -6.502 36.771 1.00 61.59 72 ALA A C 1
ATOM 604 O O . ALA A 1 72 ? -22.280 -5.307 36.592 1.00 61.59 72 ALA A O 1
ATOM 605 N N . THR A 1 73 ? -21.818 -7.391 35.992 1.00 68.56 73 THR A N 1
ATOM 606 C CA . THR A 1 73 ? -20.749 -6.982 35.061 1.00 68.56 73 THR A CA 1
ATOM 607 C C . THR A 1 73 ? -21.252 -6.137 33.890 1.00 68.56 73 THR A C 1
ATOM 609 O O . THR A 1 73 ? -20.545 -5.234 33.455 1.00 68.56 73 THR A O 1
ATOM 612 N N . VAL A 1 74 ? -22.461 -6.394 33.378 1.00 75.31 74 VAL A N 1
ATOM 613 C CA . VAL A 1 74 ? -23.032 -5.609 32.265 1.00 75.31 74 VAL A CA 1
ATOM 614 C C . VAL A 1 74 ? -23.575 -4.268 32.757 1.00 75.31 74 VAL A C 1
ATOM 616 O O . VAL A 1 74 ? -23.391 -3.257 32.085 1.00 75.31 74 VAL A O 1
ATOM 619 N N . GLU A 1 75 ? -24.220 -4.243 33.925 1.00 74.50 75 GLU A N 1
ATOM 620 C CA . GLU A 1 75 ? -24.743 -3.009 34.522 1.00 74.50 75 GLU A CA 1
ATOM 621 C C . GLU A 1 75 ? -23.595 -2.090 34.968 1.00 74.50 75 GLU A C 1
ATOM 623 O O . GLU A 1 75 ? -23.611 -0.906 34.631 1.00 74.50 75 GLU A O 1
ATOM 628 N N . THR A 1 76 ? -22.540 -2.648 35.576 1.00 81.25 76 THR A N 1
ATOM 629 C CA . THR A 1 76 ? -21.290 -1.931 35.869 1.00 81.25 76 THR A CA 1
ATOM 630 C C . THR A 1 76 ? -20.633 -1.425 34.587 1.00 81.25 76 THR A C 1
ATOM 632 O O . THR A 1 76 ? -20.346 -0.239 34.498 1.00 81.25 76 THR A O 1
ATOM 635 N N . PHE A 1 77 ? -20.501 -2.249 33.539 1.00 84.50 77 PHE A N 1
ATOM 636 C CA . PHE A 1 77 ? -19.925 -1.797 32.267 1.00 84.50 77 PHE A CA 1
ATOM 637 C C . PHE A 1 77 ? -20.732 -0.660 31.616 1.00 84.50 77 PHE A C 1
ATOM 639 O O . PHE A 1 77 ? -20.165 0.325 31.148 1.00 84.50 77 PHE A O 1
ATOM 646 N N . ALA A 1 78 ? -22.065 -0.750 31.597 1.00 86.88 78 ALA A N 1
ATOM 647 C CA . ALA A 1 78 ? -22.918 0.310 31.058 1.00 86.88 78 ALA A CA 1
ATOM 648 C C . ALA A 1 78 ? -22.826 1.602 31.890 1.00 86.88 78 ALA A C 1
ATOM 650 O O . ALA A 1 78 ? -22.852 2.708 31.337 1.00 86.88 78 ALA A O 1
ATOM 651 N N . GLN A 1 79 ? -22.708 1.469 33.211 1.00 86.75 79 GLN A N 1
ATOM 652 C CA . GLN A 1 79 ? -22.504 2.586 34.122 1.00 86.75 79 GLN A CA 1
ATOM 653 C C . GLN A 1 79 ? -21.135 3.240 33.903 1.00 86.75 79 GLN A C 1
ATOM 655 O O . GLN A 1 79 ? -21.075 4.465 33.794 1.00 86.75 79 GLN A O 1
ATOM 660 N N . ASP A 1 80 ? -20.083 2.444 33.721 1.00 90.56 80 ASP A N 1
ATOM 661 C CA . ASP A 1 80 ? -18.729 2.903 33.415 1.00 90.56 80 ASP A CA 1
ATOM 662 C C . ASP A 1 80 ? -18.678 3.631 32.069 1.00 90.56 80 ASP A C 1
ATOM 664 O O . ASP A 1 80 ? -18.153 4.740 31.991 1.00 90.56 80 ASP A O 1
ATOM 668 N N . VAL A 1 81 ? -19.309 3.090 31.018 1.00 90.88 81 VAL A N 1
ATOM 669 C CA . VAL A 1 81 ? -19.412 3.753 29.703 1.00 90.88 81 VAL A CA 1
ATOM 670 C C . VAL A 1 81 ? -20.160 5.082 29.813 1.00 90.88 81 VAL A C 1
ATOM 672 O O . VAL A 1 81 ? -19.716 6.099 29.273 1.00 90.88 81 VAL A O 1
ATOM 675 N N . ARG A 1 82 ? -21.288 5.120 30.536 1.00 91.62 82 ARG A N 1
ATOM 676 C CA . ARG A 1 82 ? -22.036 6.366 30.764 1.00 91.62 82 ARG A CA 1
ATOM 677 C C . ARG A 1 82 ? -21.200 7.374 31.553 1.00 91.62 82 ARG A C 1
ATOM 679 O O . ARG A 1 82 ? -21.266 8.570 31.258 1.00 91.62 82 ARG A O 1
ATOM 686 N N . HIS A 1 83 ? -20.419 6.918 32.528 1.00 89.25 83 HIS A N 1
ATOM 687 C CA . HIS A 1 83 ? -19.506 7.775 33.274 1.00 89.25 83 HIS A CA 1
ATOM 688 C C . HIS A 1 83 ? -18.374 8.311 32.401 1.00 89.25 83 HIS A C 1
ATOM 690 O O . HIS A 1 83 ? -18.155 9.521 32.408 1.00 89.25 83 HIS A O 1
ATOM 696 N N . ALA A 1 84 ? -17.736 7.466 31.593 1.00 89.38 84 ALA A N 1
ATOM 697 C CA . ALA A 1 84 ? -16.700 7.863 30.647 1.00 89.38 84 ALA A CA 1
ATOM 698 C C . ALA A 1 84 ? -17.221 8.908 29.648 1.00 89.38 84 ALA A C 1
ATOM 700 O O . ALA A 1 84 ? -16.610 9.959 29.481 1.00 89.38 84 ALA A O 1
ATOM 701 N N . LEU A 1 85 ? -18.409 8.702 29.067 1.00 90.25 85 LEU A N 1
ATOM 702 C CA . LEU A 1 85 ? -19.052 9.683 28.180 1.00 90.25 85 LEU A CA 1
ATOM 703 C C . LEU A 1 85 ? -19.341 11.016 28.881 1.00 90.25 85 LEU A C 1
ATOM 705 O O . LEU A 1 85 ? -19.231 12.084 28.275 1.00 90.25 85 LEU A O 1
ATOM 709 N N . ARG A 1 86 ? -19.716 10.974 30.163 1.00 91.94 86 ARG A N 1
ATOM 710 C CA . ARG A 1 86 ? -19.936 12.186 30.959 1.00 91.94 86 ARG A CA 1
ATOM 711 C C . ARG A 1 86 ? -18.624 12.908 31.261 1.00 91.94 86 ARG A C 1
ATOM 713 O O . ARG A 1 86 ? -18.621 14.133 31.278 1.00 91.94 86 ARG A O 1
ATOM 720 N N . LEU A 1 87 ? -17.536 12.167 31.463 1.00 89.62 87 LEU A N 1
ATOM 721 C CA . LEU A 1 87 ? -16.196 12.704 31.688 1.00 89.62 87 LEU A CA 1
ATOM 722 C C . LEU A 1 87 ? -15.652 13.386 30.424 1.00 89.62 87 LEU A C 1
ATOM 724 O O . LEU A 1 87 ? -15.231 14.535 30.494 1.00 89.62 87 LEU A O 1
ATOM 728 N N . ILE A 1 88 ? -15.798 12.732 29.267 1.00 90.12 88 ILE A N 1
ATOM 729 C CA . ILE A 1 88 ? -15.460 13.266 27.935 1.00 90.12 88 ILE A CA 1
ATOM 730 C C . ILE A 1 88 ? -16.162 14.611 27.685 1.00 90.12 88 ILE A C 1
ATOM 732 O O . ILE A 1 88 ? -15.561 15.561 27.195 1.00 90.12 88 ILE A O 1
ATOM 736 N N . ARG A 1 89 ? -17.444 14.724 28.056 1.00 89.88 89 ARG A N 1
ATOM 737 C CA . ARG A 1 89 ? -18.207 15.979 27.921 1.00 89.88 89 ARG A CA 1
ATOM 738 C C . ARG A 1 89 ? -17.838 17.048 28.948 1.00 89.88 89 ARG A C 1
ATOM 740 O O . ARG A 1 89 ? -18.102 18.220 28.705 1.00 89.88 89 ARG A O 1
ATOM 747 N N . ARG A 1 90 ? -17.308 16.651 30.106 1.00 91.00 90 ARG A N 1
ATOM 748 C CA . ARG A 1 90 ? -16.965 17.566 31.201 1.00 91.00 90 ARG A CA 1
ATOM 749 C C . ARG A 1 90 ? -15.619 18.247 30.971 1.00 91.00 90 ARG A C 1
ATOM 751 O O . ARG A 1 90 ? -15.489 19.408 31.342 1.00 91.00 90 ARG A O 1
ATOM 758 N N . ASP A 1 91 ? -14.665 17.550 30.358 1.00 90.25 91 ASP A N 1
ATOM 759 C CA . ASP A 1 91 ? -13.363 18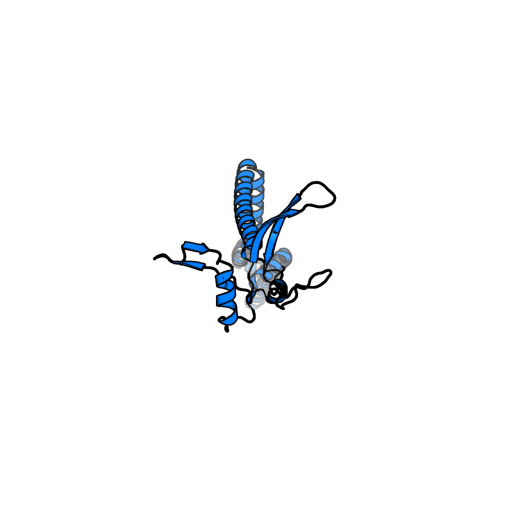.105 29.980 1.00 90.25 91 ASP A CA 1
ATOM 760 C C . ASP A 1 91 ? -13.127 17.981 28.460 1.00 90.25 91 ASP A C 1
ATOM 762 O O . ASP A 1 91 ? -12.456 17.055 27.980 1.00 90.25 91 ASP A O 1
ATOM 766 N N . PRO A 1 92 ? -13.726 18.889 27.667 1.00 88.06 92 PRO A N 1
ATOM 767 C CA . PRO A 1 92 ? -13.635 18.834 26.213 1.00 88.06 92 PRO A CA 1
ATOM 768 C C . PRO A 1 92 ? -12.225 19.143 25.695 1.00 88.06 92 PRO A C 1
ATOM 770 O O . PRO A 1 92 ? -11.860 18.645 24.633 1.00 88.06 92 PRO A O 1
ATOM 773 N N . ALA A 1 93 ? -11.422 19.924 26.427 1.00 91.06 93 ALA A N 1
ATOM 774 C CA . ALA A 1 93 ? -10.078 20.303 25.999 1.00 91.06 93 ALA A CA 1
ATOM 775 C C . ALA A 1 93 ? -9.120 19.106 26.053 1.00 91.06 93 ALA A C 1
ATOM 777 O O . ALA A 1 93 ? -8.473 18.797 25.052 1.00 91.06 93 ALA A O 1
ATOM 778 N N . PHE A 1 94 ? -9.087 18.386 27.180 1.00 92.25 94 PHE A N 1
ATOM 779 C CA . PHE A 1 94 ? -8.296 17.159 27.307 1.00 92.25 94 PHE A CA 1
ATOM 780 C C . PHE A 1 94 ? -8.766 16.070 26.338 1.00 92.25 94 PHE A C 1
ATOM 782 O O . PHE A 1 94 ? -7.966 15.398 25.689 1.00 92.25 94 PHE A O 1
ATOM 789 N N . THR A 1 95 ? -10.083 15.913 26.196 1.00 92.88 95 THR A N 1
ATOM 790 C CA . THR A 1 95 ? -10.651 14.940 25.259 1.00 92.88 95 THR A CA 1
ATOM 791 C C . THR A 1 95 ? -10.215 15.236 23.828 1.00 92.88 95 THR A C 1
ATOM 793 O O . THR A 1 95 ? -9.819 14.322 23.109 1.00 92.88 95 THR A O 1
ATOM 796 N N . PHE A 1 96 ? -10.269 16.501 23.406 1.00 94.75 96 PHE A N 1
ATOM 797 C CA . PHE A 1 96 ? -9.885 16.893 22.056 1.00 94.75 96 PHE A CA 1
ATOM 798 C C . PHE A 1 96 ? -8.403 16.629 21.783 1.00 94.75 96 PHE A C 1
ATOM 800 O O . PHE A 1 96 ? -8.078 16.059 20.744 1.00 94.75 96 PHE A O 1
ATOM 807 N N . THR A 1 97 ? -7.504 16.981 22.707 1.00 95.81 97 THR A N 1
ATOM 808 C CA . THR A 1 97 ? -6.065 16.733 22.526 1.00 95.81 97 THR A CA 1
ATOM 809 C C . THR A 1 97 ? -5.751 15.239 22.477 1.00 95.81 97 THR A C 1
ATOM 811 O O . THR A 1 97 ? -5.003 14.801 21.598 1.00 95.81 97 THR A O 1
ATOM 814 N N . ALA A 1 98 ? -6.368 14.437 23.349 1.00 95.00 98 ALA A N 1
ATOM 815 C CA . ALA A 1 98 ? -6.233 12.983 23.331 1.00 95.00 98 ALA A CA 1
ATOM 816 C C . ALA A 1 98 ? -6.753 12.378 22.015 1.00 95.00 98 ALA A C 1
ATOM 818 O O . ALA A 1 98 ? -6.066 11.568 21.389 1.00 95.00 98 ALA A O 1
ATOM 819 N N . LEU A 1 99 ? -7.934 12.810 21.557 1.00 95.31 99 LEU A N 1
ATOM 820 C CA . LEU A 1 99 ? -8.544 12.344 20.312 1.00 95.31 99 LEU A CA 1
ATOM 821 C C . LEU A 1 99 ? -7.703 12.735 19.091 1.00 95.31 99 LEU A C 1
ATOM 823 O O . LEU A 1 99 ? -7.475 11.902 18.220 1.00 95.31 99 LEU A O 1
ATOM 827 N N . ALA A 1 100 ? -7.211 13.975 19.040 1.00 96.25 100 ALA A N 1
ATOM 828 C CA . ALA A 1 100 ? -6.356 14.465 17.964 1.00 96.25 100 ALA A CA 1
ATOM 829 C C . ALA A 1 100 ? -5.035 13.690 17.903 1.00 96.25 100 ALA A C 1
ATOM 831 O O . ALA A 1 100 ? -4.624 13.263 16.828 1.00 96.25 100 ALA A O 1
ATOM 832 N N . THR A 1 101 ? -4.405 13.439 19.052 1.00 96.62 101 THR A N 1
ATOM 833 C CA . THR A 1 101 ? -3.167 12.649 19.132 1.00 96.62 101 THR A CA 1
ATOM 834 C C . THR A 1 101 ? -3.392 11.220 18.639 1.00 96.62 101 THR A C 1
ATOM 836 O O . THR A 1 101 ? -2.618 10.714 17.825 1.00 96.62 101 THR A O 1
ATOM 839 N N . LEU A 1 102 ? -4.485 10.581 19.069 1.00 96.31 102 LEU A N 1
ATOM 840 C CA . LEU A 1 102 ? -4.841 9.233 18.631 1.00 96.31 102 LEU A CA 1
ATOM 841 C C . LEU A 1 102 ? -5.145 9.191 17.126 1.00 96.31 102 LEU A C 1
ATOM 843 O O . LEU A 1 102 ? -4.646 8.317 16.418 1.00 96.31 102 LEU A O 1
ATOM 847 N N . ALA A 1 103 ? -5.919 10.156 16.627 1.00 96.50 103 ALA A N 1
ATOM 848 C CA . ALA A 1 103 ? -6.258 10.273 15.213 1.00 96.50 103 ALA A CA 1
ATOM 849 C C . ALA A 1 103 ? -5.013 10.496 14.345 1.00 96.50 103 ALA A C 1
ATOM 851 O O . ALA A 1 103 ? -4.882 9.857 13.303 1.00 96.50 103 ALA A O 1
ATOM 852 N N . LEU A 1 104 ? -4.076 11.340 14.789 1.00 96.44 104 LEU A N 1
ATOM 853 C CA . LEU A 1 104 ? -2.805 11.566 14.103 1.00 96.44 104 LEU A CA 1
ATOM 854 C C . LEU A 1 104 ? -1.940 10.305 14.087 1.00 96.44 104 LEU A C 1
ATOM 856 O O . LEU A 1 104 ? -1.419 9.956 13.034 1.00 96.44 104 LEU A O 1
ATOM 860 N N . GLY A 1 105 ? -1.821 9.587 15.207 1.00 95.94 105 GLY A N 1
ATOM 861 C CA . GLY A 1 105 ? -1.056 8.338 15.259 1.00 95.94 105 GLY A CA 1
ATOM 862 C C . GLY A 1 105 ? -1.623 7.257 14.333 1.00 95.94 105 GLY A C 1
ATOM 863 O O . GLY A 1 105 ? -0.881 6.623 13.582 1.00 95.94 105 GLY A O 1
ATOM 864 N N . ILE A 1 106 ? -2.947 7.076 14.334 1.00 96.50 106 ILE A N 1
ATOM 865 C CA . ILE A 1 106 ? -3.625 6.120 13.444 1.00 96.50 106 ILE A CA 1
ATOM 866 C C . ILE A 1 106 ? -3.493 6.564 11.984 1.00 96.50 106 ILE A C 1
ATOM 868 O O . ILE A 1 106 ? -3.140 5.757 11.123 1.00 96.50 106 ILE A O 1
ATOM 872 N N . GLY A 1 107 ? -3.752 7.842 11.702 1.00 94.25 107 GLY A N 1
ATOM 873 C CA . GLY A 1 107 ? -3.708 8.413 10.360 1.00 94.25 107 GLY A CA 1
ATOM 874 C C . GLY A 1 107 ? -2.313 8.360 9.748 1.00 94.25 107 GLY A C 1
ATOM 875 O O . GLY A 1 107 ? -2.180 7.952 8.600 1.00 94.25 107 GLY A O 1
ATOM 876 N N . LEU A 1 108 ? -1.273 8.684 10.520 1.00 95.94 108 LEU A N 1
ATOM 877 C CA . LEU A 1 108 ? 0.116 8.633 10.070 1.00 95.94 108 LEU A CA 1
ATOM 878 C C . LEU A 1 108 ? 0.530 7.207 9.704 1.00 95.94 108 LEU A C 1
ATOM 880 O O . LEU A 1 108 ? 1.019 6.979 8.600 1.00 95.94 108 LEU A O 1
ATOM 884 N N . ASN A 1 109 ? 0.283 6.241 10.593 1.00 93.12 109 ASN A N 1
ATOM 885 C CA . ASN A 1 109 ? 0.592 4.839 10.314 1.00 93.12 109 ASN A CA 1
ATOM 886 C C . ASN A 1 109 ? -0.175 4.344 9.082 1.00 93.12 109 ASN A C 1
ATOM 888 O O . ASN A 1 109 ? 0.408 3.737 8.187 1.00 93.12 109 ASN A O 1
ATOM 892 N N . THR A 1 110 ? -1.467 4.665 8.990 1.00 92.19 110 THR A N 1
ATOM 893 C CA . THR A 1 110 ? -2.304 4.292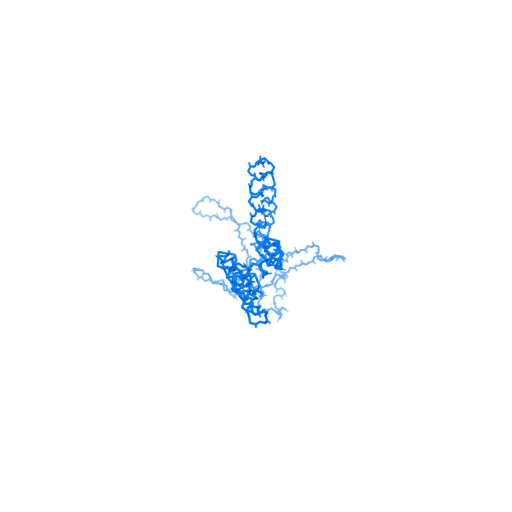 7.841 1.00 92.19 110 THR A CA 1
ATOM 894 C C . THR A 1 110 ? -1.807 4.932 6.545 1.00 92.19 110 THR A C 1
ATOM 896 O O . THR A 1 110 ? -1.765 4.261 5.517 1.00 92.19 110 THR A O 1
ATOM 899 N N . ALA A 1 111 ? -1.398 6.203 6.572 1.00 91.06 111 ALA A N 1
ATOM 900 C CA . ALA A 1 111 ? -0.879 6.919 5.410 1.00 91.06 111 ALA A CA 1
ATOM 901 C C . ALA A 1 111 ? 0.449 6.322 4.932 1.00 91.06 111 ALA A C 1
ATOM 903 O O . ALA A 1 111 ? 0.588 6.035 3.744 1.00 91.06 111 ALA A O 1
ATOM 904 N N . ILE A 1 112 ? 1.384 6.059 5.852 1.00 89.50 112 ILE A N 1
ATOM 905 C CA . ILE A 1 112 ? 2.663 5.408 5.540 1.00 89.50 112 ILE A CA 1
ATOM 906 C C . ILE A 1 112 ? 2.411 4.047 4.890 1.00 89.50 112 ILE A C 1
ATOM 908 O O . ILE A 1 112 ? 2.946 3.781 3.817 1.00 89.50 112 ILE A O 1
ATOM 912 N N . PHE A 1 113 ? 1.554 3.211 5.483 1.00 87.06 113 PHE A N 1
ATOM 913 C CA . PHE A 1 113 ? 1.228 1.903 4.915 1.00 87.06 113 PHE A CA 1
ATOM 914 C C . PHE A 1 113 ? 0.470 1.996 3.590 1.00 87.06 113 PHE A C 1
ATOM 916 O O . PHE A 1 113 ? 0.713 1.180 2.711 1.00 87.06 113 PHE A O 1
ATOM 923 N N . SER A 1 114 ? -0.404 2.984 3.403 1.00 85.31 114 SER A N 1
ATOM 924 C CA . SER A 1 114 ? -1.136 3.171 2.143 1.00 85.31 114 SER A CA 1
ATOM 925 C C . SER A 1 114 ? -0.201 3.573 1.004 1.00 85.31 114 SER A C 1
ATOM 927 O O . SER A 1 114 ? -0.297 3.029 -0.095 1.00 85.31 114 SER A O 1
ATOM 929 N N . VAL A 1 115 ? 0.739 4.486 1.271 1.00 84.88 115 VAL A N 1
ATOM 930 C CA . VAL A 1 115 ? 1.769 4.888 0.303 1.00 84.88 115 VAL A CA 1
ATOM 931 C C . VAL A 1 115 ? 2.719 3.728 0.033 1.00 84.88 115 VAL A C 1
ATOM 933 O O . VAL A 1 115 ? 2.949 3.390 -1.124 1.00 84.88 115 VAL 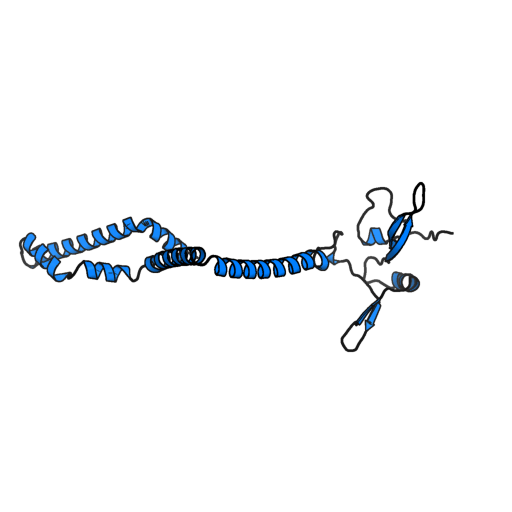A O 1
ATOM 936 N N . ALA A 1 116 ? 3.219 3.070 1.080 1.00 81.44 116 ALA A N 1
ATOM 937 C CA . ALA A 1 116 ? 4.080 1.903 0.936 1.00 81.44 116 ALA A CA 1
ATOM 938 C C . ALA A 1 116 ? 3.379 0.799 0.141 1.00 81.44 116 ALA A C 1
ATOM 940 O O . ALA A 1 116 ? 3.977 0.221 -0.758 1.00 81.44 116 ALA A O 1
ATOM 941 N N . TYR A 1 117 ? 2.099 0.537 0.398 1.00 77.25 117 TYR A N 1
ATOM 942 C CA . TYR A 1 117 ? 1.344 -0.438 -0.372 1.00 77.25 117 TYR A CA 1
ATOM 943 C C . TYR A 1 117 ? 1.195 -0.006 -1.834 1.00 77.25 117 TYR A C 1
ATOM 945 O O . TYR A 1 117 ? 1.468 -0.792 -2.730 1.00 77.25 117 TYR A O 1
ATOM 953 N N . GLY A 1 118 ? 0.835 1.253 -2.093 1.00 72.38 118 GLY A N 1
ATOM 954 C CA . GLY A 1 118 ? 0.662 1.774 -3.450 1.00 72.38 118 GLY A CA 1
ATOM 955 C C . GLY A 1 118 ? 1.944 1.817 -4.288 1.00 72.38 118 GLY A C 1
ATOM 956 O O . GLY A 1 118 ? 1.862 1.663 -5.504 1.00 72.38 118 GLY A O 1
ATOM 957 N N . VAL A 1 119 ? 3.101 2.017 -3.649 1.00 71.38 119 VAL A N 1
ATOM 958 C CA . VAL A 1 119 ? 4.405 2.180 -4.314 1.00 71.38 119 VAL A CA 1
ATOM 959 C C . VAL A 1 119 ? 5.212 0.883 -4.343 1.00 71.38 119 VAL A C 1
ATOM 961 O O . VAL A 1 119 ? 5.828 0.577 -5.357 1.00 71.38 119 VAL A O 1
ATOM 964 N N . ILE A 1 120 ? 5.227 0.126 -3.244 1.00 66.75 120 ILE A N 1
ATOM 965 C CA . ILE A 1 120 ? 6.078 -1.063 -3.079 1.00 66.75 120 ILE A CA 1
ATOM 966 C C . ILE A 1 120 ? 5.299 -2.347 -3.377 1.00 66.75 120 ILE A C 1
ATOM 968 O O . ILE A 1 120 ? 5.842 -3.258 -3.992 1.00 66.75 120 ILE A O 1
ATOM 972 N N . TRP A 1 121 ? 4.039 -2.438 -2.940 1.00 65.19 121 TRP A N 1
ATOM 973 C CA . TRP A 1 121 ? 3.290 -3.706 -2.921 1.00 65.19 121 TRP A CA 1
ATOM 974 C C . TRP A 1 121 ? 2.161 -3.801 -3.935 1.00 65.19 121 TRP A C 1
ATOM 976 O O . TRP A 1 121 ? 1.531 -4.854 -4.046 1.00 65.19 121 TRP A O 1
ATOM 986 N N . ARG A 1 122 ? 1.868 -2.726 -4.668 1.00 60.38 122 ARG A N 1
ATOM 987 C CA . ARG A 1 122 ? 0.854 -2.766 -5.710 1.00 60.38 122 ARG A CA 1
ATOM 988 C C . ARG A 1 122 ? 1.374 -3.727 -6.777 1.00 60.38 122 ARG A C 1
ATOM 990 O O . ARG A 1 122 ? 2.418 -3.434 -7.362 1.00 60.38 122 ARG A O 1
ATOM 997 N N . PRO A 1 123 ? 0.694 -4.864 -7.019 1.00 64.69 123 PRO A N 1
ATOM 998 C CA . PRO A 1 123 ? 1.150 -5.804 -8.026 1.00 64.69 123 PRO A CA 1
ATOM 999 C C . PRO A 1 123 ? 1.248 -5.046 -9.343 1.00 64.69 123 PRO A C 1
ATOM 1001 O O . PRO A 1 123 ? 0.339 -4.276 -9.684 1.00 64.69 123 PRO A O 1
ATOM 1004 N N . LEU A 1 124 ? 2.378 -5.206 -10.035 1.00 67.25 124 LEU A N 1
ATOM 1005 C CA . LEU A 1 124 ? 2.573 -4.570 -11.328 1.00 67.25 124 LEU A CA 1
ATOM 1006 C C . LEU A 1 124 ? 1.355 -4.920 -12.201 1.00 67.25 124 LEU A C 1
ATOM 1008 O O . LEU A 1 124 ? 0.949 -6.084 -12.217 1.00 67.25 124 LEU A O 1
ATOM 1012 N N . PRO A 1 125 ? 0.738 -3.948 -12.895 1.00 77.31 125 PRO A N 1
ATOM 1013 C CA . PRO A 1 125 ? -0.462 -4.173 -13.699 1.00 77.31 125 PRO A CA 1
ATOM 1014 C C . PRO A 1 125 ? -0.127 -4.888 -15.021 1.00 77.31 125 PRO A C 1
ATOM 1016 O O . PRO A 1 125 ? -0.587 -4.489 -16.088 1.00 77.31 125 PRO A O 1
ATOM 1019 N N . TYR A 1 126 ? 0.698 -5.931 -14.949 1.00 82.38 126 TYR A N 1
ATOM 1020 C CA . TYR A 1 126 ? 1.130 -6.768 -16.056 1.00 82.38 126 TYR A CA 1
ATOM 1021 C C . TYR A 1 126 ? 0.690 -8.214 -15.809 1.00 82.38 126 TYR A C 1
ATOM 1023 O O . TYR A 1 126 ? 0.582 -8.633 -14.654 1.00 82.38 126 TYR A O 1
ATOM 1031 N N . PRO A 1 127 ? 0.425 -8.993 -16.867 1.00 79.81 127 PRO A N 1
ATOM 1032 C CA . PRO A 1 127 ? 0.200 -10.426 -16.736 1.00 79.81 127 PRO A CA 1
ATOM 1033 C C . PRO A 1 127 ? 1.399 -11.117 -16.068 1.00 79.81 127 PRO A C 1
ATOM 1035 O O . PRO A 1 127 ? 2.538 -10.895 -16.466 1.00 79.81 127 PRO A O 1
ATOM 1038 N N . ASN A 1 128 ? 1.139 -11.987 -15.087 1.00 82.31 128 ASN A N 1
ATOM 1039 C CA . ASN A 1 128 ? 2.160 -12.734 -14.330 1.00 82.31 128 ASN A CA 1
ATOM 1040 C C . ASN A 1 128 ? 3.242 -11.835 -13.682 1.00 82.31 128 ASN A C 1
ATOM 1042 O O . ASN A 1 128 ? 4.434 -12.005 -13.956 1.00 82.31 128 ASN A O 1
ATOM 1046 N N . PRO A 1 129 ? 2.859 -10.868 -12.825 1.00 81.50 129 PRO A N 1
ATOM 1047 C CA . PRO A 1 129 ? 3.799 -9.901 -12.253 1.00 81.50 129 PRO A CA 1
ATOM 1048 C C . PRO A 1 129 ? 4.849 -10.554 -11.340 1.00 81.50 129 PRO A C 1
ATOM 1050 O O . PRO A 1 129 ? 5.931 -10.008 -11.161 1.00 81.50 129 PRO A O 1
ATOM 1053 N N . ASP A 1 130 ? 4.552 -11.734 -10.799 1.00 84.50 130 ASP A N 1
ATOM 1054 C CA . ASP A 1 130 ? 5.434 -12.578 -9.991 1.00 84.50 130 ASP A CA 1
ATOM 1055 C C . ASP A 1 130 ? 6.598 -13.202 -10.783 1.00 84.50 130 ASP A C 1
ATOM 1057 O O . ASP A 1 130 ? 7.588 -13.621 -10.186 1.00 84.50 130 ASP A O 1
ATOM 1061 N N . ARG A 1 131 ? 6.510 -13.236 -12.121 1.00 87.44 131 ARG A N 1
ATOM 1062 C CA . ARG A 1 131 ? 7.561 -13.768 -13.006 1.00 87.44 131 ARG A CA 1
ATOM 1063 C C . ARG A 1 131 ? 8.481 -12.685 -13.575 1.00 87.44 131 ARG A C 1
ATOM 1065 O O . ARG A 1 131 ? 9.463 -13.014 -14.238 1.00 87.44 131 ARG A O 1
ATOM 1072 N N . LEU A 1 132 ? 8.180 -11.408 -13.335 1.00 88.44 132 LEU A N 1
ATOM 1073 C CA . LEU A 1 132 ? 8.994 -10.288 -13.800 1.00 88.44 132 LEU A CA 1
ATOM 1074 C C . LEU A 1 132 ? 10.105 -9.984 -12.794 1.00 88.44 132 LEU A C 1
ATOM 1076 O O . LEU A 1 132 ? 9.854 -9.756 -11.613 1.00 88.44 132 LEU A O 1
ATOM 1080 N N . VAL A 1 133 ? 11.341 -9.930 -13.284 1.00 88.06 133 VAL A N 1
ATOM 1081 C CA . VAL A 1 133 ? 12.518 -9.589 -12.481 1.00 88.06 133 VAL A CA 1
ATOM 1082 C C . VAL A 1 133 ? 13.304 -8.470 -13.146 1.00 88.06 133 VAL A C 1
ATOM 1084 O O . VAL A 1 133 ? 13.470 -8.449 -14.365 1.00 88.06 133 VAL A O 1
ATOM 1087 N N . ILE A 1 134 ? 13.806 -7.535 -12.340 1.00 87.12 134 ILE A N 1
ATOM 1088 C CA . ILE A 1 134 ? 14.746 -6.515 -12.807 1.00 87.12 134 ILE A CA 1
ATOM 1089 C C . ILE A 1 134 ? 16.151 -7.058 -12.602 1.00 87.12 134 ILE A C 1
ATOM 1091 O O . ILE A 1 134 ? 16.549 -7.371 -11.479 1.00 87.12 134 ILE A O 1
ATOM 1095 N N . VAL A 1 135 ? 16.909 -7.141 -13.690 1.00 85.31 135 VAL A N 1
ATOM 1096 C CA . VAL A 1 135 ? 18.320 -7.505 -13.640 1.00 85.31 135 VAL A CA 1
ATOM 1097 C C . VAL A 1 135 ? 19.146 -6.228 -13.760 1.00 85.31 135 VAL A C 1
ATOM 1099 O O . VAL A 1 135 ? 19.014 -5.487 -14.730 1.00 85.31 135 VAL A O 1
ATOM 1102 N N . ALA A 1 136 ? 19.974 -5.956 -12.755 1.00 84.44 136 ALA A N 1
ATOM 1103 C CA . ALA A 1 136 ? 20.805 -4.760 -12.689 1.00 84.44 136 ALA A CA 1
ATOM 1104 C C . ALA A 1 136 ? 22.227 -5.119 -12.250 1.00 84.44 136 ALA A C 1
ATOM 1106 O O . ALA A 1 136 ? 22.450 -6.131 -11.577 1.00 84.44 136 ALA A O 1
ATOM 1107 N N . SER A 1 137 ? 23.198 -4.272 -12.599 1.00 81.75 137 SER A N 1
ATOM 1108 C CA . SER A 1 137 ? 24.529 -4.370 -11.997 1.00 81.75 137 SER A CA 1
ATOM 1109 C C . SER A 1 137 ? 24.436 -4.016 -10.518 1.00 81.75 137 SER A C 1
ATOM 1111 O O . SER A 1 137 ? 23.715 -3.093 -10.153 1.00 81.75 137 SER A O 1
ATOM 1113 N N . ALA A 1 138 ? 25.165 -4.726 -9.664 1.00 80.81 138 ALA A N 1
ATOM 1114 C CA . ALA A 1 138 ? 25.253 -4.389 -8.253 1.00 80.81 138 ALA A CA 1
ATOM 1115 C C . ALA A 1 138 ? 26.709 -4.131 -7.881 1.00 80.81 138 ALA A C 1
ATOM 1117 O O . ALA A 1 138 ? 27.565 -4.993 -8.094 1.00 80.81 138 ALA A O 1
ATOM 1118 N N . GLN A 1 139 ? 26.997 -2.967 -7.297 1.00 77.06 139 GLN A N 1
ATOM 1119 C CA . GLN A 1 139 ? 28.291 -2.758 -6.657 1.00 77.06 139 GLN A CA 1
ATOM 1120 C C . GLN A 1 139 ? 28.266 -3.450 -5.295 1.00 77.06 139 GLN A C 1
ATOM 1122 O O . GLN A 1 139 ? 27.598 -2.990 -4.368 1.00 77.06 139 GLN A O 1
ATOM 1127 N N . GLN A 1 140 ? 28.969 -4.575 -5.182 1.00 76.25 140 GLN A N 1
ATOM 1128 C CA . GLN A 1 140 ? 29.066 -5.318 -3.929 1.00 76.25 140 GLN A CA 1
ATOM 1129 C C . GLN A 1 140 ? 29.989 -4.593 -2.944 1.00 76.25 140 GLN A C 1
ATOM 1131 O O . GLN A 1 140 ? 31.065 -4.119 -3.311 1.00 76.25 140 GLN A O 1
ATOM 1136 N N . THR A 1 141 ? 29.567 -4.534 -1.686 1.00 74.94 141 THR A N 1
ATOM 1137 C CA . THR A 1 141 ? 30.391 -4.146 -0.535 1.00 74.94 141 THR A CA 1
ATOM 1138 C C . THR A 1 141 ? 30.339 -5.242 0.526 1.00 74.94 141 THR A C 1
ATOM 1140 O O . THR A 1 141 ? 29.524 -6.156 0.419 1.00 74.94 141 THR A O 1
ATOM 1143 N N . GLU A 1 142 ? 31.187 -5.168 1.556 1.00 78.31 142 GLU A N 1
ATOM 1144 C CA . GLU A 1 142 ? 31.244 -6.180 2.629 1.00 78.31 142 GLU A CA 1
ATOM 1145 C C . GLU A 1 142 ? 29.900 -6.390 3.354 1.00 78.31 142 GLU A C 1
ATOM 1147 O O . GLU A 1 142 ? 29.657 -7.457 3.908 1.00 78.31 142 GLU A O 1
ATOM 1152 N N . THR A 1 143 ? 29.000 -5.403 3.312 1.00 78.94 143 THR A N 1
ATOM 1153 C CA . THR A 1 143 ? 27.661 -5.453 3.919 1.00 78.94 143 THR A CA 1
ATOM 1154 C C . THR A 1 143 ? 26.530 -5.722 2.916 1.00 78.94 143 THR A C 1
ATOM 1156 O O . THR A 1 143 ? 25.360 -5.666 3.293 1.00 78.94 143 THR A O 1
ATOM 1159 N N . GLY A 1 144 ? 26.852 -6.028 1.652 1.00 74.19 144 GLY A N 1
ATOM 1160 C CA . GLY A 1 144 ? 25.886 -6.303 0.582 1.00 74.19 144 GLY A CA 1
ATOM 1161 C C . GLY A 1 144 ? 25.937 -5.306 -0.587 1.00 74.19 144 GLY A C 1
ATOM 1162 O O . GLY A 1 144 ? 26.873 -4.505 -0.692 1.00 74.19 144 GLY A O 1
ATOM 1163 N N . PRO A 1 145 ? 24.954 -5.354 -1.505 1.00 72.31 145 PRO A N 1
ATOM 1164 C CA . PRO A 1 145 ? 24.924 -4.493 -2.682 1.00 72.31 145 PRO A CA 1
ATOM 1165 C C . PRO A 1 145 ? 24.636 -3.036 -2.290 1.00 72.31 145 PRO A C 1
ATOM 1167 O O . PRO A 1 145 ? 23.573 -2.719 -1.762 1.00 72.31 145 PRO A O 1
ATOM 1170 N N . LYS A 1 146 ? 25.591 -2.139 -2.560 1.00 67.88 146 LYS A N 1
ATOM 1171 C CA . LYS A 1 146 ? 25.524 -0.712 -2.204 1.00 67.88 146 LYS A CA 1
ATOM 1172 C C . LYS A 1 146 ? 24.681 0.103 -3.183 1.00 67.88 146 LYS A C 1
ATOM 1174 O O . LYS A 1 146 ? 24.013 1.051 -2.781 1.00 67.88 146 LYS A O 1
ATOM 1179 N N . THR A 1 147 ? 24.725 -0.247 -4.464 1.00 67.25 147 THR A N 1
ATOM 1180 C CA . THR A 1 147 ? 23.988 0.434 -5.533 1.00 67.25 147 THR A CA 1
ATOM 1181 C C . THR A 1 147 ? 23.568 -0.559 -6.604 1.00 67.25 147 THR A C 1
ATOM 1183 O O . THR A 1 147 ? 24.319 -1.481 -6.928 1.00 67.25 147 THR A O 1
ATOM 1186 N N . LEU A 1 148 ? 22.374 -0.344 -7.159 1.00 73.31 148 LEU A N 1
ATOM 1187 C CA . LEU A 1 148 ? 21.930 -0.961 -8.404 1.00 73.31 148 LEU A CA 1
ATOM 1188 C C . LEU A 1 148 ? 22.243 0.013 -9.545 1.00 73.31 148 LEU A C 1
ATOM 1190 O O . LEU A 1 148 ? 21.808 1.162 -9.508 1.00 73.31 148 LEU A O 1
ATOM 1194 N N . GLY A 1 149 ? 23.030 -0.425 -10.520 1.00 73.94 149 GLY A N 1
ATOM 1195 C CA . GLY A 1 149 ? 23.435 0.368 -11.675 1.00 73.94 149 GLY A CA 1
ATOM 1196 C C . GLY A 1 149 ? 22.907 -0.208 -12.986 1.00 73.94 149 GLY A C 1
ATOM 1197 O O . GLY A 1 149 ? 22.757 -1.425 -13.137 1.00 73.94 149 GLY A O 1
ATOM 1198 N N . THR A 1 150 ? 22.677 0.674 -13.952 1.00 78.00 150 THR A N 1
ATOM 1199 C CA . THR A 1 150 ? 22.276 0.319 -15.317 1.00 78.00 150 THR A CA 1
ATOM 1200 C C . THR A 1 150 ? 23.466 -0.235 -16.098 1.00 78.00 150 THR A C 1
ATOM 1202 O O . THR A 1 150 ? 24.602 0.210 -15.925 1.00 78.00 150 THR A O 1
ATOM 1205 N N . TRP A 1 151 ? 23.219 -1.205 -16.973 1.00 83.00 151 TRP A N 1
ATOM 1206 C CA . TRP A 1 151 ? 24.237 -1.706 -17.888 1.00 83.00 151 TRP A CA 1
ATOM 1207 C C . TRP A 1 151 ? 24.325 -0.881 -19.167 1.00 83.00 151 TRP A C 1
ATOM 1209 O O . TRP A 1 151 ? 23.332 -0.335 -19.641 1.00 83.00 151 TRP A O 1
ATOM 1219 N N . ALA A 1 152 ? 25.516 -0.851 -19.765 1.00 84.31 152 ALA A N 1
ATOM 1220 C CA . ALA A 1 152 ? 25.671 -0.353 -21.124 1.00 84.31 152 ALA A CA 1
ATOM 1221 C C . ALA A 1 152 ? 24.889 -1.247 -22.115 1.00 84.31 152 ALA A C 1
ATOM 1223 O O . ALA A 1 152 ? 24.841 -2.466 -21.910 1.00 84.31 152 ALA A O 1
ATOM 1224 N N . PRO A 1 153 ? 24.338 -0.695 -23.214 1.00 82.75 153 PRO A N 1
ATOM 1225 C CA . PRO A 1 153 ? 23.579 -1.467 -24.206 1.00 82.75 153 PRO A CA 1
ATOM 1226 C C . PRO A 1 153 ? 24.329 -2.690 -24.758 1.00 82.75 153 PRO A C 1
ATOM 1228 O O . PRO A 1 153 ? 23.750 -3.762 -24.912 1.00 82.75 153 PRO A O 1
ATOM 1231 N N . VAL A 1 154 ? 25.648 -2.574 -24.944 1.00 86.12 154 VAL A N 1
ATOM 1232 C CA . VAL A 1 154 ? 26.516 -3.676 -25.402 1.00 86.12 154 VAL A CA 1
ATOM 1233 C C . VAL A 1 154 ? 26.493 -4.891 -24.468 1.00 86.12 154 VAL A C 1
ATOM 1235 O O . VAL A 1 154 ? 26.616 -6.033 -24.908 1.00 86.12 154 VAL A O 1
ATOM 1238 N N . THR A 1 155 ? 26.300 -4.668 -23.166 1.00 87.06 155 THR A N 1
ATOM 1239 C CA . THR A 1 155 ? 26.199 -5.747 -22.181 1.00 87.06 155 THR A CA 1
ATOM 1240 C C . THR A 1 155 ? 24.892 -6.509 -22.353 1.00 87.06 155 THR A C 1
ATOM 1242 O O . THR A 1 155 ? 24.893 -7.731 -22.248 1.00 87.06 155 THR A O 1
ATOM 1245 N N . TYR A 1 156 ? 23.789 -5.813 -22.650 1.00 86.75 156 TYR A N 1
ATOM 1246 C CA . TYR A 1 156 ? 22.506 -6.451 -22.942 1.00 86.75 156 TYR A CA 1
ATOM 1247 C C . TYR A 1 156 ? 22.609 -7.359 -24.173 1.00 86.75 156 TYR A C 1
ATOM 1249 O O . TYR A 1 156 ? 22.214 -8.521 -24.099 1.00 86.75 156 TYR A O 1
ATOM 1257 N N . GLU A 1 157 ? 23.206 -6.877 -25.265 1.00 86.75 157 GLU A N 1
ATOM 1258 C CA 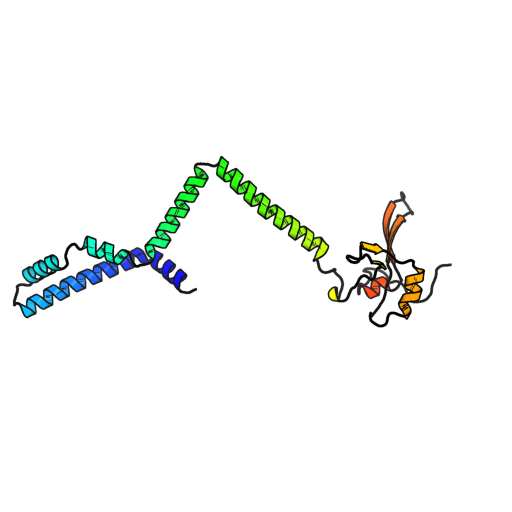. GLU A 1 157 ? 23.384 -7.671 -26.488 1.00 86.75 157 GLU A CA 1
ATOM 1259 C C . GLU A 1 157 ? 24.238 -8.922 -26.257 1.00 86.75 157 GLU A C 1
ATOM 1261 O O . GLU A 1 157 ? 23.905 -10.003 -26.743 1.00 86.75 157 GLU A O 1
ATOM 1266 N N . ALA A 1 158 ? 25.305 -8.804 -25.462 1.00 88.06 158 ALA A N 1
ATOM 1267 C CA . ALA A 1 158 ? 26.164 -9.932 -25.116 1.00 88.06 158 ALA A CA 1
ATOM 1268 C C . ALA A 1 158 ? 25.498 -10.928 -24.148 1.00 88.06 158 ALA A C 1
ATOM 1270 O O . ALA A 1 158 ? 25.789 -12.128 -24.192 1.00 88.06 158 ALA A O 1
ATOM 1271 N N . LEU A 1 159 ? 24.631 -10.440 -23.254 1.00 86.88 159 LEU A N 1
ATOM 1272 C CA . LEU A 1 159 ? 23.990 -11.237 -22.210 1.00 86.88 159 LEU A CA 1
ATOM 1273 C C . LEU A 1 159 ? 22.746 -11.968 -22.721 1.00 86.88 159 LEU A C 1
ATOM 1275 O O . LEU A 1 159 ? 22.553 -13.134 -22.381 1.00 86.88 159 LEU A O 1
ATOM 1279 N N . ARG A 1 160 ? 21.935 -11.322 -23.567 1.00 86.62 160 ARG A N 1
ATOM 1280 C CA . ARG A 1 160 ? 20.677 -11.866 -24.097 1.00 86.62 160 ARG A CA 1
ATOM 1281 C C . ARG A 1 160 ? 20.783 -13.300 -24.639 1.00 86.62 160 ARG A C 1
ATOM 1283 O O . ARG A 1 160 ? 19.977 -14.117 -24.210 1.00 86.62 160 ARG A O 1
ATOM 1290 N N . PRO A 1 161 ? 21.753 -13.669 -25.501 1.00 88.31 161 PRO A N 1
ATOM 1291 C CA . PRO A 1 161 ? 21.852 -15.041 -26.010 1.00 88.31 161 PRO A CA 1
ATOM 1292 C C . PRO A 1 161 ? 22.378 -16.054 -24.979 1.00 88.31 161 PRO A C 1
ATOM 1294 O O . PRO A 1 161 ? 22.343 -17.254 -25.233 1.00 88.31 161 PRO A O 1
ATOM 1297 N N . ARG A 1 162 ? 22.911 -15.596 -23.839 1.00 89.06 162 ARG A N 1
ATOM 1298 C CA . ARG A 1 162 ? 23.509 -16.448 -22.795 1.00 89.06 162 ARG A CA 1
ATOM 1299 C C . ARG A 1 162 ? 22.557 -16.740 -21.639 1.00 89.06 162 ARG A C 1
ATOM 1301 O O . ARG A 1 162 ? 22.822 -17.648 -20.856 1.00 89.06 162 ARG A O 1
ATOM 1308 N N . VAL A 1 163 ? 21.482 -15.968 -21.502 1.00 88.81 163 VAL A N 1
ATOM 1309 C CA . VAL A 1 163 ? 20.475 -16.172 -20.460 1.00 88.81 163 VAL A CA 1
ATOM 1310 C C . VAL A 1 163 ? 19.518 -17.270 -20.907 1.00 88.81 163 VAL A C 1
ATOM 1312 O O . VAL A 1 163 ? 18.749 -17.088 -21.842 1.00 88.81 163 VAL A O 1
ATOM 1315 N N . THR A 1 164 ? 19.570 -18.414 -20.229 1.00 87.94 164 THR A N 1
ATOM 1316 C CA . THR A 1 164 ? 18.710 -19.581 -20.501 1.00 87.94 164 THR A CA 1
ATOM 1317 C C . THR A 1 164 ? 17.674 -19.834 -19.406 1.00 87.94 164 THR A C 1
ATOM 1319 O O . THR A 1 164 ? 16.823 -20.705 -19.548 1.00 87.94 164 THR A O 1
ATOM 1322 N N . THR A 1 165 ? 17.754 -19.097 -18.298 1.00 90.25 165 THR A N 1
ATOM 1323 C CA . THR A 1 165 ? 16.896 -19.262 -17.116 1.00 90.25 165 THR A CA 1
ATOM 1324 C C . THR A 1 165 ? 15.653 -18.374 -17.130 1.00 90.25 165 THR A C 1
ATOM 1326 O O . THR A 1 165 ? 14.763 -18.579 -16.310 1.00 90.25 165 THR A O 1
ATOM 1329 N N . LEU A 1 166 ? 15.601 -17.381 -18.022 1.00 90.69 166 LEU A N 1
ATOM 1330 C CA . LEU A 1 166 ? 14.474 -16.465 -18.196 1.00 90.69 166 LEU A CA 1
ATOM 1331 C C . LEU A 1 166 ? 13.812 -16.739 -19.549 1.00 90.69 166 LEU A C 1
ATOM 1333 O O . LEU A 1 166 ? 14.515 -16.996 -20.525 1.00 90.69 166 LEU A O 1
ATOM 1337 N N . ASP A 1 167 ? 12.481 -16.645 -19.605 1.00 89.06 167 ASP A N 1
ATOM 1338 C CA . ASP A 1 167 ? 11.714 -16.841 -20.845 1.00 89.06 167 ASP A CA 1
ATOM 1339 C C . ASP A 1 167 ? 12.083 -15.794 -21.912 1.00 89.06 167 ASP A C 1
ATOM 1341 O O . ASP A 1 167 ? 12.144 -16.102 -23.101 1.00 89.06 167 ASP A O 1
ATOM 1345 N N . ASP A 1 168 ? 12.327 -14.551 -21.484 1.00 88.69 168 ASP A N 1
ATOM 1346 C CA . ASP A 1 168 ? 12.754 -13.448 -22.339 1.00 88.69 168 ASP A CA 1
ATOM 1347 C C . ASP A 1 168 ? 13.581 -12.432 -21.532 1.00 88.69 168 ASP A C 1
ATOM 1349 O O . ASP A 1 168 ? 13.443 -12.317 -20.311 1.00 88.69 168 ASP A O 1
ATOM 1353 N N . LEU A 1 169 ? 14.443 -11.685 -22.222 1.00 90.75 169 LEU A N 1
ATOM 1354 C CA . LEU A 1 169 ? 15.242 -10.605 -21.649 1.00 90.75 169 LEU A CA 1
ATOM 1355 C C . LEU A 1 169 ? 15.069 -9.354 -22.503 1.00 90.75 169 LEU A C 1
ATOM 1357 O O . LEU A 1 169 ? 15.432 -9.350 -23.680 1.00 90.75 169 LEU A O 1
ATOM 1361 N N . ALA A 1 170 ? 14.570 -8.286 -21.889 1.00 91.25 170 ALA A N 1
ATOM 1362 C CA . ALA A 1 170 ? 14.408 -6.979 -22.509 1.00 91.25 170 ALA A CA 1
ATOM 1363 C C . ALA A 1 170 ? 15.180 -5.902 -21.741 1.00 91.25 170 ALA A C 1
ATOM 1365 O O . ALA A 1 170 ? 15.387 -6.007 -20.531 1.00 91.25 170 ALA A O 1
ATOM 1366 N N . ALA A 1 171 ? 15.583 -4.854 -22.455 1.00 91.25 171 ALA A N 1
ATOM 1367 C CA . ALA A 1 171 ? 16.258 -3.688 -21.898 1.00 91.25 171 ALA A CA 1
ATOM 1368 C C . ALA A 1 171 ? 15.369 -2.448 -21.999 1.00 91.25 171 ALA A C 1
ATOM 1370 O O . ALA A 1 171 ? 14.598 -2.302 -22.953 1.00 91.25 171 ALA A O 1
ATOM 1371 N N . TYR A 1 172 ? 15.508 -1.554 -21.022 1.00 90.75 172 TYR A N 1
ATOM 1372 C CA . TYR A 1 172 ? 14.891 -0.237 -21.047 1.00 90.75 172 TYR A CA 1
ATOM 1373 C C . TYR A 1 172 ? 15.770 0.803 -20.347 1.00 90.75 172 TYR A C 1
ATOM 1375 O O . TYR A 1 172 ? 16.536 0.467 -19.442 1.00 90.75 172 TYR A O 1
ATOM 1383 N N . THR A 1 173 ? 15.637 2.070 -20.734 1.00 90.00 173 THR A N 1
ATOM 1384 C CA . THR A 1 173 ? 16.218 3.208 -20.014 1.00 90.00 173 THR A CA 1
ATOM 1385 C C . THR A 1 173 ? 15.306 4.424 -20.106 1.00 90.00 173 THR A C 1
ATOM 1387 O O . THR A 1 173 ? 14.705 4.683 -21.147 1.00 90.00 173 THR A O 1
ATOM 1390 N N . SER A 1 174 ? 15.199 5.185 -19.019 1.00 90.44 174 SER A N 1
ATOM 1391 C CA . SER A 1 174 ? 14.482 6.460 -19.037 1.00 90.44 174 SER A CA 1
ATOM 1392 C C . SER A 1 174 ? 15.292 7.494 -19.812 1.00 90.44 174 SER A C 1
ATOM 1394 O O . SER A 1 174 ? 16.498 7.626 -19.597 1.00 90.44 174 SER A O 1
ATOM 1396 N N . ILE A 1 175 ? 14.622 8.223 -20.695 1.00 90.75 175 ILE A N 1
ATOM 1397 C CA . ILE A 1 175 ? 15.193 9.313 -21.482 1.00 90.75 175 ILE A CA 1
ATOM 1398 C C . ILE A 1 175 ? 14.238 10.504 -21.461 1.00 90.75 175 ILE A C 1
ATOM 1400 O O . ILE A 1 175 ? 13.024 10.333 -21.385 1.00 90.75 175 ILE A O 1
ATOM 1404 N N . ASP A 1 176 ? 14.778 11.709 -21.578 1.00 92.75 176 ASP A N 1
ATOM 1405 C CA . ASP A 1 176 ? 13.972 12.894 -21.851 1.00 92.75 176 ASP A CA 1
ATOM 1406 C C . ASP A 1 176 ? 14.052 13.193 -23.344 1.00 92.75 176 ASP A C 1
ATOM 1408 O O . ASP A 1 176 ? 15.135 13.425 -23.886 1.00 92.75 176 ASP A O 1
ATOM 1412 N N . VAL A 1 177 ? 12.905 13.182 -24.019 1.00 91.50 177 VAL A N 1
ATOM 1413 C CA . VAL A 1 177 ? 12.820 13.484 -25.450 1.00 91.50 177 VAL A CA 1
ATOM 1414 C C . VAL A 1 177 ? 12.172 14.839 -25.662 1.00 91.50 177 VAL A C 1
ATOM 1416 O O . VAL A 1 177 ? 11.220 15.217 -24.982 1.00 91.50 177 VAL A O 1
ATOM 1419 N N . GLN A 1 178 ? 12.677 15.579 -26.642 1.00 90.81 178 GLN A N 1
ATOM 1420 C CA . GLN A 1 178 ? 12.022 16.787 -27.121 1.00 90.81 178 GLN A CA 1
ATOM 1421 C C . GLN A 1 178 ? 11.123 16.408 -28.292 1.00 90.81 178 GLN A C 1
ATOM 1423 O O . GLN A 1 178 ? 11.597 16.066 -29.375 1.00 90.81 178 GLN A O 1
ATOM 1428 N N . PHE A 1 179 ? 9.816 16.447 -28.070 1.00 88.44 179 PHE A N 1
ATOM 1429 C CA . PHE A 1 179 ? 8.834 16.218 -29.112 1.00 88.44 179 PHE A CA 1
ATOM 1430 C C . PHE A 1 179 ? 8.607 17.516 -29.883 1.00 88.44 179 PHE A C 1
ATOM 1432 O O . PHE A 1 179 ? 8.069 18.491 -29.357 1.00 88.44 179 PHE A O 1
ATOM 1439 N N . THR A 1 180 ? 9.044 17.525 -31.138 1.00 87.94 180 THR A N 1
ATOM 1440 C CA . THR A 1 180 ? 8.893 18.655 -32.056 1.00 87.94 180 THR A CA 1
ATOM 1441 C C . THR A 1 180 ? 8.000 18.253 -33.229 1.00 87.94 180 THR A C 1
ATOM 1443 O O . THR A 1 180 ? 7.963 17.094 -33.643 1.00 87.94 180 THR A O 1
ATOM 1446 N N . GLY A 1 181 ? 7.206 19.195 -33.740 1.00 83.75 181 GLY A N 1
ATOM 1447 C CA . GLY A 1 181 ? 6.209 18.923 -34.773 1.00 83.75 181 GLY A CA 1
ATOM 1448 C C . GLY A 1 181 ? 5.436 20.180 -35.162 1.00 83.75 181 GLY A C 1
ATOM 1449 O O . GLY A 1 181 ? 6.008 21.260 -35.279 1.00 83.75 181 GLY A O 1
ATOM 1450 N N . ARG A 1 182 ? 4.117 20.064 -35.355 1.00 74.06 182 ARG A N 1
ATOM 1451 C CA . ARG A 1 182 ? 3.240 21.224 -35.595 1.00 74.06 182 ARG A CA 1
ATOM 1452 C C . ARG A 1 182 ? 2.838 21.871 -34.264 1.00 74.06 182 ARG A C 1
ATOM 1454 O O . ARG A 1 182 ? 1.725 21.656 -33.797 1.00 74.06 182 ARG A O 1
ATOM 1461 N N . GLY A 1 183 ? 3.751 22.616 -33.645 1.00 84.00 183 GLY A N 1
ATOM 1462 C CA . GLY A 1 183 ? 3.512 23.322 -32.382 1.00 84.00 183 GLY A CA 1
ATOM 1463 C C . GLY A 1 183 ? 4.799 23.693 -31.650 1.00 84.00 183 GLY A C 1
ATOM 1464 O O . GLY A 1 183 ? 5.894 23.534 -32.190 1.00 84.00 183 GLY A O 1
ATOM 1465 N N . GLU A 1 184 ? 4.657 24.182 -30.419 1.00 88.56 184 GLU A N 1
ATOM 1466 C CA . GLU A 1 184 ? 5.799 24.437 -29.539 1.00 88.56 184 GLU A CA 1
ATOM 1467 C C . GLU A 1 184 ? 6.478 23.117 -29.126 1.00 88.56 184 GLU A C 1
ATOM 1469 O O . GLU A 1 184 ? 5.780 22.128 -28.875 1.00 88.56 184 GLU A O 1
ATOM 1474 N N . PRO A 1 185 ? 7.823 23.077 -29.056 1.00 87.81 185 PRO A N 1
ATOM 1475 C CA . PRO A 1 185 ? 8.553 21.921 -28.550 1.00 87.81 185 PRO A CA 1
ATOM 1476 C C . PRO A 1 185 ? 8.097 21.535 -27.143 1.00 87.81 185 PRO A C 1
ATOM 1478 O O . PRO A 1 185 ? 8.080 22.370 -26.240 1.00 87.81 185 PRO A O 1
ATOM 1481 N N . LEU A 1 186 ? 7.784 20.255 -26.949 1.00 91.00 186 LEU A N 1
ATOM 1482 C CA . LEU A 1 186 ? 7.403 19.717 -25.649 1.00 91.00 186 LEU A CA 1
ATOM 1483 C C . LEU A 1 186 ? 8.471 18.743 -25.163 1.00 91.00 186 LEU A C 1
ATOM 1485 O O . LEU A 1 186 ? 8.785 17.768 -25.843 1.00 91.00 186 LEU A O 1
ATOM 1489 N N . GLN A 1 187 ? 9.013 18.982 -23.974 1.00 90.19 187 GLN A N 1
ATOM 1490 C CA . GLN A 1 187 ? 9.872 18.006 -23.317 1.00 90.19 187 GLN A CA 1
ATOM 1491 C C . GLN A 1 187 ? 8.998 16.944 -22.650 1.00 90.19 187 GLN A C 1
ATOM 1493 O O . GLN A 1 187 ? 8.114 17.268 -21.855 1.00 90.19 187 GLN A O 1
ATOM 1498 N N . LEU A 1 188 ? 9.231 15.682 -22.999 1.00 91.81 188 LEU A N 1
ATOM 1499 C CA . LEU A 1 188 ? 8.466 14.545 -22.512 1.00 91.81 188 LEU A CA 1
ATOM 1500 C C . LEU A 1 188 ? 9.398 13.495 -21.902 1.00 91.81 188 LEU A C 1
ATOM 1502 O O . LEU A 1 188 ? 10.390 13.128 -22.538 1.00 91.81 188 LEU A O 1
ATOM 1506 N N . PRO A 1 189 ? 9.059 12.955 -20.719 1.00 93.19 189 PRO A N 1
ATOM 1507 C CA . PRO A 1 189 ? 9.701 11.750 -20.230 1.00 93.19 189 PRO A CA 1
ATOM 1508 C C . PRO A 1 189 ? 9.289 10.576 -21.124 1.00 93.19 189 PRO A C 1
ATOM 1510 O O . PRO A 1 189 ? 8.101 10.344 -21.370 1.00 93.19 189 PRO A O 1
ATOM 1513 N N . ALA A 1 190 ? 10.273 9.832 -21.608 1.00 91.69 190 ALA A N 1
ATOM 1514 C CA . ALA A 1 190 ? 10.093 8.646 -22.426 1.00 91.69 190 ALA A CA 1
ATOM 1515 C C . ALA A 1 190 ? 10.972 7.501 -21.915 1.00 91.69 190 ALA A C 1
ATOM 1517 O O . ALA A 1 190 ? 11.819 7.659 -21.034 1.00 91.69 190 ALA A O 1
ATOM 1518 N N . VAL A 1 191 ? 10.734 6.315 -22.460 1.00 91.50 191 VAL A N 1
ATOM 1519 C CA . VAL A 1 191 ? 11.541 5.136 -22.174 1.00 91.50 191 VAL A CA 1
ATOM 1520 C C . VAL A 1 191 ? 12.013 4.585 -23.505 1.00 91.50 191 VAL A C 1
ATOM 1522 O O . VAL A 1 191 ? 11.189 4.257 -24.359 1.00 91.50 191 VAL A O 1
ATOM 1525 N N . ASP A 1 192 ? 13.327 4.507 -23.675 1.00 89.38 192 ASP A N 1
ATOM 1526 C CA . ASP A 1 192 ? 13.925 3.771 -24.780 1.00 89.38 192 ASP A CA 1
ATOM 1527 C C . ASP A 1 192 ? 13.953 2.291 -24.416 1.00 89.38 192 ASP A C 1
ATOM 1529 O O . ASP A 1 192 ? 14.314 1.934 -23.291 1.00 89.38 192 ASP A O 1
ATOM 1533 N N . VAL A 1 193 ? 13.506 1.434 -25.329 1.00 90.88 193 VAL A N 1
ATOM 1534 C CA . VAL A 1 193 ? 13.229 0.024 -25.046 1.00 90.88 193 VAL A CA 1
ATOM 1535 C C . VAL A 1 193 ? 13.710 -0.871 -26.175 1.00 90.88 193 VAL A C 1
ATOM 1537 O O . VAL A 1 193 ? 13.599 -0.546 -27.355 1.00 90.88 193 VAL A O 1
ATOM 1540 N N . SER A 1 194 ? 14.174 -2.068 -25.822 1.00 89.75 194 SER A N 1
ATOM 1541 C CA . SER A 1 194 ? 14.429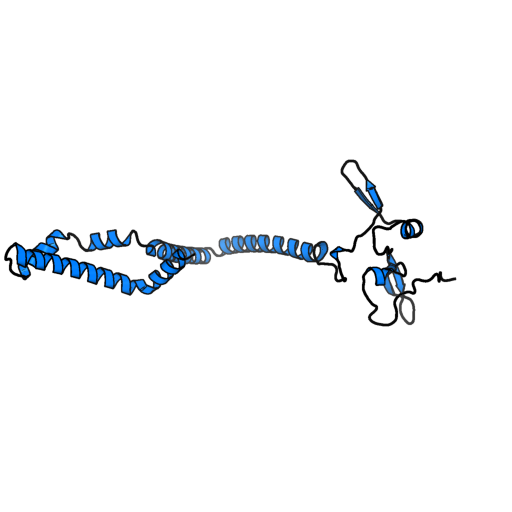 -3.114 -26.814 1.00 89.75 194 SER A CA 1
ATOM 1542 C C . SER A 1 194 ? 13.128 -3.546 -27.520 1.00 89.75 194 SER A C 1
ATOM 1544 O O . SER A 1 194 ? 12.071 -3.545 -26.880 1.00 89.75 194 SER A O 1
ATOM 1546 N N . PRO A 1 195 ? 13.170 -4.006 -28.786 1.00 89.00 195 PRO A N 1
ATOM 1547 C CA . PRO A 1 195 ? 11.963 -4.343 -29.552 1.00 89.00 195 PRO A CA 1
ATOM 1548 C C . PRO A 1 195 ? 11.030 -5.372 -28.891 1.00 89.00 195 PRO A C 1
ATOM 1550 O O . PRO A 1 195 ? 9.814 -5.316 -29.060 1.00 89.00 195 PRO A O 1
ATOM 1553 N N . ASN A 1 196 ? 11.577 -6.309 -28.116 1.00 89.31 196 ASN A N 1
ATOM 1554 C CA . ASN A 1 196 ? 10.810 -7.339 -27.416 1.00 89.31 196 ASN A CA 1
ATOM 1555 C C . ASN A 1 196 ? 10.173 -6.864 -26.098 1.00 89.31 196 ASN A C 1
ATOM 1557 O O . ASN A 1 196 ? 9.306 -7.561 -25.589 1.00 89.31 196 ASN A O 1
ATOM 1561 N N . PHE A 1 197 ? 10.506 -5.676 -25.581 1.00 90.56 197 PHE A N 1
ATOM 1562 C CA . PHE A 1 197 ? 10.089 -5.206 -24.249 1.00 90.56 197 PHE A CA 1
ATOM 1563 C C . PHE A 1 197 ? 8.578 -5.290 -23.989 1.00 90.56 197 PHE A C 1
ATOM 1565 O O . PHE A 1 197 ? 8.135 -5.779 -22.952 1.00 90.56 197 PHE A O 1
ATOM 1572 N N . VAL A 1 198 ? 7.773 -4.851 -24.958 1.00 89.62 198 VAL A N 1
ATOM 1573 C CA . VAL A 1 198 ? 6.304 -4.855 -24.859 1.00 89.62 198 VAL A CA 1
ATOM 1574 C C . VAL A 1 198 ? 5.764 -6.291 -24.781 1.00 89.62 198 VAL A C 1
ATOM 1576 O O . VAL A 1 198 ? 4.848 -6.567 -24.008 1.00 89.62 198 VAL A O 1
ATOM 1579 N N . ALA A 1 199 ? 6.376 -7.214 -25.531 1.00 87.62 199 ALA A N 1
ATOM 1580 C CA . ALA A 1 199 ? 6.033 -8.632 -25.507 1.00 87.62 199 ALA A CA 1
ATOM 1581 C C . ALA A 1 199 ? 6.485 -9.308 -24.203 1.00 87.62 199 ALA A C 1
ATOM 1583 O O . ALA A 1 199 ? 5.720 -10.089 -23.643 1.00 87.62 199 ALA A O 1
ATOM 1584 N N . THR A 1 200 ? 7.666 -8.959 -23.676 1.00 89.88 200 THR A N 1
ATOM 1585 C CA . THR A 1 200 ? 8.169 -9.452 -22.381 1.00 89.88 200 THR A CA 1
ATOM 1586 C C . THR A 1 200 ? 7.236 -9.077 -21.228 1.00 89.88 200 THR A C 1
ATOM 1588 O O . THR A 1 200 ? 7.004 -9.880 -20.329 1.00 89.88 200 THR A O 1
ATOM 1591 N N . LEU A 1 201 ? 6.647 -7.876 -21.268 1.00 89.50 201 LEU A N 1
ATOM 1592 C CA . LEU A 1 201 ? 5.642 -7.429 -20.296 1.00 89.50 201 LEU A CA 1
ATOM 1593 C C . LEU A 1 201 ? 4.249 -8.045 -20.518 1.00 89.50 201 LEU A C 1
ATOM 1595 O O . LEU A 1 201 ? 3.337 -7.780 -19.736 1.00 89.50 201 LEU A O 1
ATOM 1599 N N . GLY A 1 202 ? 4.047 -8.823 -21.585 1.00 88.00 202 GLY A N 1
ATOM 1600 C CA . GLY A 1 202 ? 2.763 -9.448 -21.909 1.00 88.00 202 GLY A CA 1
ATOM 1601 C C . GLY A 1 202 ? 1.656 -8.454 -22.274 1.00 88.00 202 GLY A C 1
ATOM 1602 O O .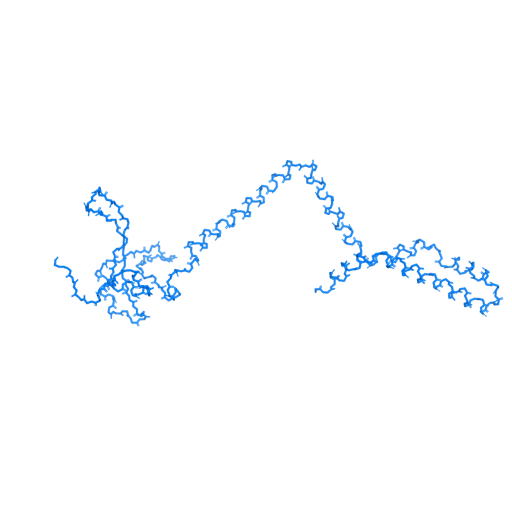 GLY A 1 202 ? 0.476 -8.795 -22.208 1.00 88.00 202 GLY A O 1
ATOM 1603 N N . VAL A 1 203 ? 2.006 -7.220 -22.640 1.00 87.00 203 VAL A N 1
ATOM 1604 C CA . VAL A 1 203 ? 1.041 -6.174 -23.001 1.00 87.00 203 VAL A CA 1
ATOM 1605 C C . VAL A 1 203 ? 0.962 -6.010 -24.514 1.00 87.00 203 VAL A C 1
ATOM 1607 O O . VAL A 1 203 ? 1.893 -6.319 -25.249 1.00 87.00 203 VAL A O 1
ATOM 1610 N N . SER A 1 204 ? -0.177 -5.525 -25.005 1.00 85.12 204 SER A N 1
ATOM 1611 C CA . SER A 1 204 ? -0.381 -5.227 -26.426 1.00 85.12 204 SER A CA 1
ATOM 1612 C C . SER A 1 204 ? -0.701 -3.744 -26.611 1.00 85.12 204 SER A C 1
ATOM 1614 O O . SER A 1 204 ? -1.479 -3.199 -25.823 1.00 85.12 204 SER A O 1
ATOM 1616 N N . PRO A 1 205 ? -0.141 -3.070 -27.634 1.00 87.31 205 PRO A N 1
ATOM 1617 C CA . PRO A 1 205 ? -0.500 -1.690 -27.933 1.00 87.31 205 PRO A CA 1
ATOM 1618 C C . PRO A 1 205 ? -2.004 -1.558 -28.187 1.00 87.31 205 PRO A C 1
ATOM 1620 O O . PRO A 1 205 ? -2.571 -2.308 -28.978 1.00 87.31 205 PRO A O 1
ATOM 1623 N N . ALA A 1 206 ? -2.651 -0.571 -27.562 1.00 87.62 206 ALA A N 1
ATOM 1624 C CA . ALA A 1 206 ? -4.081 -0.319 -27.767 1.00 87.62 206 ALA A CA 1
ATOM 1625 C C . ALA A 1 206 ? -4.414 0.077 -29.219 1.00 87.62 206 ALA A C 1
ATOM 1627 O O . ALA A 1 206 ? -5.543 -0.092 -29.677 1.00 87.62 206 ALA A O 1
ATOM 1628 N N . ARG A 1 207 ? -3.431 0.631 -29.941 1.00 88.44 207 ARG A N 1
ATOM 1629 C CA . ARG A 1 207 ? -3.504 0.955 -31.367 1.00 88.44 207 ARG A CA 1
ATOM 1630 C C . ARG A 1 207 ? -2.169 0.664 -32.039 1.00 88.44 207 ARG A C 1
ATOM 1632 O O . ARG A 1 207 ? -1.116 0.916 -31.462 1.00 88.44 207 ARG A O 1
ATOM 1639 N N . GLY A 1 208 ? -2.234 0.209 -33.287 1.00 87.88 208 GLY A N 1
ATOM 1640 C CA . GLY A 1 208 ? -1.056 -0.106 -34.089 1.00 87.88 208 GLY A CA 1
ATOM 1641 C C . GLY A 1 208 ? -0.497 -1.495 -33.790 1.00 87.88 208 GLY A C 1
ATOM 1642 O O . GLY A 1 208 ? -1.242 -2.422 -33.485 1.00 87.88 208 GLY A O 1
ATOM 1643 N N . ARG A 1 209 ? 0.820 -1.640 -33.924 1.00 85.38 209 ARG A N 1
ATOM 1644 C CA . ARG A 1 209 ? 1.549 -2.899 -33.728 1.00 85.38 209 ARG A CA 1
ATOM 1645 C C . ARG A 1 209 ? 2.744 -2.675 -32.811 1.00 85.38 209 ARG A C 1
ATOM 1647 O O . ARG A 1 209 ? 3.272 -1.566 -32.759 1.00 85.38 209 ARG A O 1
ATOM 1654 N N . ALA A 1 210 ? 3.167 -3.731 -32.123 1.00 84.44 210 ALA A N 1
ATOM 1655 C CA . ALA A 1 210 ? 4.422 -3.722 -31.380 1.00 84.44 210 ALA A CA 1
ATOM 1656 C C . ALA A 1 210 ? 5.625 -3.635 -32.338 1.00 84.44 210 ALA A C 1
ATOM 1658 O O . ALA A 1 210 ? 5.483 -3.803 -33.557 1.00 84.44 210 ALA A O 1
ATOM 1659 N N . PHE A 1 211 ? 6.810 -3.375 -31.783 1.00 83.62 211 PHE A N 1
ATOM 1660 C CA . PHE A 1 211 ? 8.051 -3.390 -32.551 1.00 83.62 211 PHE A CA 1
ATOM 1661 C C . PHE A 1 211 ? 8.279 -4.770 -33.182 1.00 83.62 211 PHE A C 1
ATOM 1663 O O . PHE A 1 211 ? 7.949 -5.804 -32.600 1.00 83.62 211 PHE A O 1
ATOM 1670 N N . LEU A 1 212 ? 8.839 -4.790 -34.390 1.00 75.19 212 LEU A N 1
ATOM 1671 C CA . LEU A 1 212 ? 9.233 -6.039 -35.033 1.00 75.19 212 LEU A CA 1
ATOM 1672 C C . LEU A 1 212 ? 10.510 -6.567 -34.372 1.00 75.19 212 LEU A C 1
ATOM 1674 O O . LEU A 1 212 ? 11.486 -5.839 -34.229 1.00 75.19 212 LEU A O 1
ATOM 1678 N N . THR A 1 213 ? 10.529 -7.847 -34.013 1.00 63.72 213 THR A N 1
ATOM 1679 C CA . THR A 1 213 ? 11.674 -8.537 -33.395 1.00 63.72 213 THR A CA 1
ATOM 1680 C C . THR A 1 213 ? 12.714 -9.031 -34.414 1.00 63.72 213 THR A C 1
ATOM 1682 O O . THR A 1 213 ? 13.406 -10.017 -34.173 1.00 63.72 213 THR A O 1
ATOM 1685 N N . GLY A 1 214 ? 12.849 -8.347 -35.553 1.00 50.97 214 GLY A N 1
ATOM 1686 C CA . GLY A 1 214 ? 13.842 -8.639 -36.588 1.00 50.97 214 GLY A CA 1
ATOM 1687 C C . GLY A 1 214 ? 14.798 -7.466 -36.763 1.00 50.97 214 GLY A C 1
ATOM 1688 O O . GLY A 1 214 ? 14.378 -6.321 -36.618 1.00 50.97 214 GLY A O 1
ATOM 1689 N N . ALA A 1 215 ? 16.068 -7.758 -37.054 1.00 43.16 215 ALA A N 1
ATOM 1690 C CA . ALA A 1 215 ? 17.111 -6.770 -37.305 1.00 43.16 215 ALA A CA 1
ATOM 1691 C C . ALA A 1 215 ? 16.666 -5.748 -38.364 1.00 43.16 215 ALA A C 1
ATOM 1693 O O . ALA A 1 215 ? 16.734 -5.989 -39.564 1.00 43.16 215 ALA A O 1
ATOM 1694 N N . ALA A 1 216 ? 16.205 -4.604 -37.886 1.00 42.41 216 ALA A N 1
ATOM 1695 C CA . ALA A 1 216 ? 16.161 -3.359 -38.617 1.00 42.41 216 ALA A CA 1
ATOM 1696 C C . ALA A 1 216 ? 16.721 -2.322 -37.648 1.00 42.41 216 ALA A C 1
ATOM 1698 O O . ALA A 1 216 ? 15.985 -1.612 -36.963 1.00 42.41 216 ALA A O 1
ATOM 1699 N N . ALA A 1 217 ? 18.050 -2.332 -37.524 1.00 36.25 217 ALA A N 1
ATOM 1700 C CA . ALA A 1 217 ? 18.759 -1.129 -37.134 1.00 36.25 217 ALA A CA 1
ATOM 1701 C C . ALA A 1 217 ? 18.344 -0.035 -38.135 1.00 36.25 217 ALA A C 1
ATOM 1703 O O . ALA A 1 217 ? 18.322 -0.324 -39.335 1.00 36.25 217 ALA A O 1
ATOM 1704 N N . PRO A 1 218 ? 17.924 1.155 -37.687 1.00 38.69 218 PRO A N 1
ATOM 1705 C CA . PRO A 1 218 ? 17.738 2.264 -38.605 1.00 38.69 218 PRO A CA 1
ATOM 1706 C C . PRO A 1 218 ? 19.106 2.697 -39.154 1.00 38.69 218 PRO A C 1
ATOM 1708 O O . PRO A 1 218 ? 20.092 2.677 -38.413 1.00 38.69 218 PRO A O 1
ATOM 1711 N N . ASP A 1 219 ? 19.128 3.031 -40.446 1.00 33.47 219 ASP A N 1
ATOM 1712 C CA . ASP A 1 219 ? 20.241 3.686 -41.152 1.00 33.47 219 ASP A CA 1
ATOM 1713 C C . ASP A 1 219 ? 20.711 4.978 -40.456 1.00 33.47 219 ASP A C 1
ATOM 1715 O O . ASP A 1 219 ? 19.849 5.710 -39.907 1.00 33.47 219 ASP A O 1
#